Protein AF-A0A0N4Y427-F1 (afdb_monomer)

pLDDT: mean 71.23, std 17.85, range [26.0, 91.69]

Sequence (239 aa):
MPEFGSGRIRPAPVEPLLENKSEQLDSLSVDAEIPKVTIPDFTLDITAGPGTGKVSVRELNITKFNSPKFEFSLGDDGLSWSSMRGAVWESGWVQVLAVDIRVNVSARLLGRYDRPQIEIGRCTADVLYFDFEIGGGVIPWLVNLFRDDISKVIKQAIHNQACDTARSILLVQFNDFLMTLPLHVPIGNNFYVDYAVDRNITYTRQFVEAELLADVVYGTDSCHLQHVEPWDGQFFLSE

Foldseek 3Di:
DDDDDPDDDDDDPDDVVVVVVVQVVVQVVCQVVVQVDFQDKDKDWDDDDPDIDIDIDDDWGFPDWDFFRKDWWFDQAAIKIKTWQIWTWTDDQKTKTFTTWMKIWGWHWFFDPLWTAIDTDDIFIATPDIDMDGDDPPDVVVCVRCVVVVVVVVRVSVGVSVVVVVCCCRHPVVRVVRVPDDQWADPDPQKTKRKGWDGDWGTDRRDIDTDMDIDIDGHPDDDPPDDPDPDPPDDDDDD

Organism: Nippostrongylus brasiliensis (NCBI:txid27835)

InterPro domains:
  IPR017942 Lipid-binding serum glycoprotein, N-terminal [PF01273] (29-170)
  IPR017942 Lipid-binding serum glycoprotein, N-terminal [SM00328] (8-221)
  IPR017943 Bactericidal permeability-increasing protein, alpha/beta domain superfamily [SSF55394] (30-197)
  IPR032942 BPI/LBP/Plunc family [PTHR10504] (31-214)

Secondary structure (DSSP, 8-state):
-PPPP----PPPP--HHHHHHHHHHHHHHHHHHGGGPPPPPEEEEEEETTEEEEEEE----EEEEEPPEEEEEEETTEEEEEEESEEEEE-SSEEEEEEEEEEEEEEEEEEETTEEEEEEEEEEEEEEEEEEEE-SS--HHHHHHTHHHHHHHHHHHHHHHHHHHHHHIIIIIHHHHHHHS-SEEEEETTEEEEEEEEEEEEE-SS-EEEEEEEEEEETT-------------------

Nearest PDB structures (foldseek):
  4m4d-assembly1_A  TM=7.365E-01  e=4.622E-11  Mus musculus
  4m4d-assembly2_B  TM=8.064E-01  e=3.399E-10  Mus musculus
  1bp1-assembly1_A  TM=7.379E-01  e=1.810E-10  Homo sapiens
  1ewf-assembly1_A  TM=7.238E-01  e=1.908E-10  Homo sapiens
  4f2a-assembly1_A  TM=7.679E-01  e=1.437E-06  Homo sapiens

Radius of gyration: 26.21 Å; Cα contacts (8 Å, |Δi|>4): 381; chains: 1; bounding box: 79×51×76 Å

Mean predicted aligned error: 14.47 Å

Structure (mmCIF, N/CA/C/O backbone):
data_AF-A0A0N4Y427-F1
#
_entry.id   AF-A0A0N4Y427-F1
#
loop_
_atom_site.group_PDB
_atom_site.id
_atom_site.type_symbol
_atom_site.label_atom_id
_atom_site.label_alt_id
_atom_site.label_comp_id
_atom_site.label_asym_id
_atom_site.label_entity_id
_atom_site.label_seq_id
_atom_site.pdbx_PDB_ins_code
_atom_site.Cartn_x
_atom_site.Cartn_y
_atom_site.Cartn_z
_atom_site.occupancy
_atom_site.B_iso_or_equiv
_atom_site.auth_seq_id
_atom_site.auth_comp_id
_atom_site.auth_asym_id
_atom_site.auth_atom_id
_atom_site.pdbx_PDB_model_num
ATOM 1 N N . MET A 1 1 ? -34.945 -7.146 39.755 1.00 26.00 1 MET A N 1
ATOM 2 C CA . MET A 1 1 ? -34.350 -7.392 38.428 1.00 26.00 1 MET A CA 1
ATOM 3 C C . MET A 1 1 ? -34.279 -6.047 37.731 1.00 26.00 1 MET A C 1
ATOM 5 O O . MET A 1 1 ? -35.348 -5.494 37.510 1.00 26.00 1 MET A O 1
ATOM 9 N N . PRO A 1 2 ? -33.101 -5.443 37.511 1.00 29.16 2 PRO A N 1
ATOM 10 C CA . PRO A 1 2 ? -33.018 -4.247 36.690 1.00 29.16 2 PRO A CA 1
ATOM 11 C C . PRO A 1 2 ? -32.835 -4.646 35.219 1.00 29.16 2 PRO A C 1
ATOM 13 O O . PRO A 1 2 ? -32.062 -5.550 34.907 1.00 29.16 2 PRO A O 1
ATOM 16 N N . GLU A 1 3 ? -33.592 -3.996 34.340 1.00 29.11 3 GLU A N 1
ATOM 17 C CA . GLU A 1 3 ? -33.457 -4.091 32.887 1.00 29.11 3 GLU A CA 1
ATOM 18 C C . GLU A 1 3 ? -32.149 -3.418 32.444 1.00 29.11 3 GLU A C 1
ATOM 20 O O . GLU A 1 3 ? -31.886 -2.267 32.798 1.00 29.11 3 GLU A O 1
ATOM 25 N N . PHE A 1 4 ? -31.326 -4.134 31.676 1.00 35.91 4 PHE A N 1
ATOM 26 C CA . PHE A 1 4 ? -30.119 -3.595 31.054 1.00 35.91 4 PHE A CA 1
ATOM 27 C C . PHE A 1 4 ? -30.485 -2.943 29.717 1.00 35.91 4 PHE A C 1
ATOM 29 O O . PHE A 1 4 ? -31.024 -3.586 28.818 1.00 35.91 4 PHE A O 1
ATOM 36 N N . GLY A 1 5 ? -30.232 -1.638 29.607 1.00 30.89 5 GLY A N 1
ATOM 37 C CA . GLY A 1 5 ? -30.514 -0.853 28.411 1.00 30.89 5 GLY A CA 1
ATOM 38 C C . GLY A 1 5 ? -29.425 -1.008 27.352 1.00 30.89 5 GLY A C 1
ATOM 39 O O . GLY A 1 5 ? -28.275 -0.648 27.587 1.00 30.89 5 GLY A O 1
ATOM 40 N N . SER A 1 6 ? -29.812 -1.472 26.163 1.00 34.72 6 SER A N 1
ATOM 41 C CA . SER A 1 6 ? -29.019 -1.392 24.930 1.00 34.72 6 SER A CA 1
ATOM 42 C C . SER A 1 6 ? -28.776 0.079 24.561 1.00 34.72 6 SER A C 1
ATOM 44 O O . SER A 1 6 ? -29.637 0.744 23.979 1.00 34.72 6 SER A O 1
ATOM 46 N N . GLY A 1 7 ? -27.614 0.616 24.929 1.00 34.09 7 GLY A N 1
ATOM 47 C CA . GLY A 1 7 ? -27.220 1.991 24.632 1.00 34.09 7 GLY A CA 1
ATOM 48 C C . GLY A 1 7 ? -26.632 2.126 23.229 1.00 34.09 7 GLY A C 1
ATOM 49 O O . GLY A 1 7 ? -25.481 1.777 23.003 1.00 34.09 7 GLY A O 1
ATOM 50 N N . ARG A 1 8 ? -27.395 2.692 22.287 1.00 32.81 8 ARG A N 1
ATOM 51 C CA . ARG A 1 8 ? -26.894 3.066 20.955 1.00 32.81 8 ARG A CA 1
ATOM 52 C C . ARG A 1 8 ? -26.034 4.331 21.076 1.00 32.81 8 ARG A C 1
ATOM 54 O O . ARG A 1 8 ? -26.575 5.430 21.230 1.00 32.81 8 ARG A O 1
ATOM 61 N N . ILE A 1 9 ? -24.710 4.194 21.029 1.00 37.19 9 ILE A N 1
ATOM 62 C CA . ILE A 1 9 ? -23.798 5.344 20.973 1.00 37.19 9 ILE A CA 1
ATOM 63 C C . ILE A 1 9 ? -23.911 5.946 19.570 1.00 37.19 9 ILE A C 1
ATOM 65 O O . ILE A 1 9 ? -23.516 5.329 18.588 1.00 37.19 9 ILE A O 1
ATOM 69 N N . ARG A 1 10 ? -24.495 7.145 19.451 1.00 29.91 10 ARG A N 1
ATOM 70 C CA . ARG A 1 10 ? -24.518 7.859 18.166 1.00 29.91 10 ARG A CA 1
ATOM 71 C C . ARG A 1 10 ? -23.122 8.413 17.875 1.00 29.91 10 ARG A C 1
ATOM 73 O O . ARG A 1 10 ? -22.556 9.042 18.773 1.00 29.91 10 ARG A O 1
ATOM 80 N N . PRO A 1 11 ? -22.591 8.261 16.651 1.00 39.34 11 PRO A N 1
ATOM 81 C CA . PRO A 1 11 ? -21.338 8.900 16.289 1.00 39.34 11 PRO A CA 1
ATOM 82 C C . PRO A 1 11 ? -21.497 10.423 16.356 1.00 39.34 11 PRO A C 1
ATOM 84 O O . PRO A 1 11 ? -22.487 10.990 15.881 1.00 39.34 11 PRO A O 1
ATOM 87 N N . ALA A 1 12 ? -20.524 11.083 16.982 1.00 32.03 12 ALA A N 1
ATOM 88 C CA . ALA A 1 12 ? -20.396 12.529 16.912 1.00 32.03 12 ALA A CA 1
ATOM 89 C C . ALA A 1 12 ? -20.046 12.939 15.466 1.00 32.03 12 ALA A C 1
ATOM 91 O O . ALA A 1 12 ? -19.326 12.198 14.791 1.00 32.03 12 ALA A O 1
ATOM 92 N N . PRO A 1 13 ? -20.525 14.096 14.973 1.00 32.12 13 PRO A N 1
ATOM 93 C CA . PRO A 1 13 ? -20.122 14.607 13.669 1.00 32.12 13 PRO A CA 1
ATOM 94 C C . PRO A 1 13 ? -18.602 14.790 13.636 1.00 32.12 13 PRO A C 1
ATOM 96 O O . PRO A 1 13 ? -18.043 15.432 14.526 1.00 32.12 13 PRO A O 1
ATOM 99 N N . VAL A 1 14 ? -17.939 14.235 12.620 1.00 41.50 14 VAL A N 1
ATOM 100 C CA . VAL A 1 14 ? -16.512 14.482 12.389 1.00 41.50 14 VAL A CA 1
ATOM 101 C C . VAL A 1 14 ? -16.361 15.955 12.014 1.00 41.50 14 VAL A C 1
ATOM 103 O O . VAL A 1 14 ? -16.884 16.416 11.002 1.00 41.50 14 VAL A O 1
ATOM 106 N N . GLU A 1 15 ? -15.722 16.722 12.890 1.00 31.38 15 GLU A N 1
ATOM 107 C CA . GLU A 1 15 ? -15.519 18.157 12.718 1.00 31.38 15 GLU A CA 1
ATOM 108 C C . GLU A 1 15 ? -14.441 18.402 11.634 1.00 31.38 15 GLU A C 1
ATOM 110 O O . GLU A 1 15 ? -13.378 17.773 11.687 1.00 31.38 15 GLU A O 1
ATOM 115 N N . PRO A 1 16 ? -14.645 19.325 10.671 1.00 35.91 16 PRO A N 1
ATOM 116 C CA . PRO A 1 16 ? -13.787 19.500 9.480 1.00 35.91 16 PRO A CA 1
ATOM 117 C C . PRO A 1 16 ? -12.329 19.923 9.766 1.00 35.91 16 PRO A C 1
ATOM 119 O O . PRO A 1 16 ? -11.506 20.038 8.860 1.00 35.91 16 PRO A O 1
ATOM 122 N N . LEU A 1 17 ? -11.978 20.161 11.031 1.00 28.09 17 LEU A N 1
ATOM 123 C CA . LEU A 1 17 ? -10.623 20.482 11.484 1.00 28.09 17 LEU A CA 1
ATOM 124 C C . LEU A 1 17 ? -9.724 19.244 11.656 1.00 28.09 17 LEU A C 1
ATOM 126 O O . LEU A 1 17 ? -8.500 19.380 11.627 1.00 28.09 17 LEU A O 1
ATOM 130 N N . LEU A 1 18 ? -10.308 18.053 11.838 1.00 33.16 18 LEU A N 1
ATOM 131 C CA . LEU A 1 18 ? -9.564 16.793 11.959 1.00 33.16 18 LEU A CA 1
ATOM 132 C C . LEU A 1 18 ? -9.131 16.246 10.594 1.00 33.16 18 LEU A C 1
ATOM 134 O O . LEU A 1 18 ? -8.002 15.784 10.467 1.00 33.16 18 LEU A O 1
ATOM 138 N N . GLU A 1 19 ? -9.974 16.402 9.573 1.00 40.00 19 GLU A N 1
ATOM 139 C CA . GLU A 1 19 ? -9.734 15.945 8.195 1.00 40.00 19 GLU A CA 1
ATOM 140 C C . GLU A 1 19 ? -8.491 16.619 7.575 1.00 40.00 19 GLU A C 1
ATOM 142 O O . GLU A 1 19 ? -7.629 15.971 6.988 1.00 40.00 19 GLU A O 1
ATOM 147 N N . ASN A 1 20 ? -8.309 17.917 7.843 1.00 35.91 20 ASN A N 1
ATOM 148 C CA . ASN A 1 20 ? -7.152 18.696 7.383 1.00 35.91 20 ASN A CA 1
ATOM 149 C C . ASN A 1 20 ? -5.840 18.351 8.124 1.00 35.91 20 ASN A C 1
ATOM 151 O O . ASN A 1 20 ? -4.744 18.620 7.631 1.00 35.91 20 ASN A O 1
ATOM 155 N N . LYS A 1 21 ? -5.935 17.793 9.340 1.00 32.06 21 LYS A N 1
ATOM 156 C CA . LYS A 1 21 ? -4.772 17.353 10.128 1.00 32.06 21 LYS A CA 1
ATOM 157 C C . LYS A 1 21 ? -4.370 15.915 9.811 1.00 32.06 21 LYS A C 1
ATOM 159 O O . LYS A 1 21 ? -3.175 15.636 9.839 1.00 32.06 21 LYS A O 1
ATOM 164 N N . SER A 1 22 ? -5.323 15.032 9.505 1.00 43.69 22 SER A N 1
ATOM 165 C CA . SER A 1 22 ? -5.028 13.666 9.056 1.00 43.69 22 SER A CA 1
ATOM 166 C C . SER A 1 22 ? -4.353 13.668 7.687 1.00 43.69 22 SER A C 1
ATOM 168 O O . SER A 1 22 ? -3.305 13.050 7.552 1.00 43.69 22 SER A O 1
ATOM 170 N N . GLU A 1 23 ? -4.840 14.470 6.728 1.00 45.41 23 GLU A N 1
ATOM 171 C CA . GLU A 1 23 ? -4.193 14.601 5.410 1.00 45.41 23 GLU A CA 1
ATOM 172 C C . GLU A 1 23 ? -2.735 15.092 5.512 1.00 45.41 23 GLU A C 1
ATOM 174 O O . GLU A 1 23 ? -1.869 14.627 4.771 1.00 45.41 23 GLU A O 1
ATOM 179 N N . GLN A 1 24 ? -2.436 15.997 6.455 1.00 38.75 24 GLN A N 1
ATOM 180 C CA . GLN A 1 24 ? -1.061 16.449 6.708 1.00 38.75 24 GLN A CA 1
ATOM 181 C C . GLN A 1 24 ? -0.198 15.382 7.391 1.00 38.75 24 GLN A C 1
ATOM 183 O O . GLN A 1 24 ? 0.981 15.265 7.063 1.00 38.75 24 GLN A O 1
ATOM 188 N N . LEU A 1 25 ? -0.744 14.609 8.335 1.00 45.53 25 LEU A N 1
ATOM 189 C CA . LEU A 1 25 ? 0.006 13.531 8.989 1.00 45.53 25 LEU A CA 1
ATOM 190 C C . LEU A 1 25 ? 0.348 12.398 8.010 1.00 45.53 25 LEU A C 1
ATOM 192 O O . LEU A 1 25 ? 1.458 11.863 8.061 1.00 45.53 25 LEU A O 1
ATOM 196 N N . ASP A 1 26 ? -0.574 12.076 7.102 1.00 53.22 26 ASP A N 1
ATOM 197 C CA . ASP A 1 26 ? -0.421 10.987 6.138 1.00 53.22 26 ASP A CA 1
ATOM 198 C C . ASP A 1 26 ? 0.673 11.288 5.103 1.00 53.22 26 ASP A C 1
ATOM 200 O O . ASP A 1 26 ? 1.515 10.428 4.829 1.00 53.22 26 ASP A O 1
ATOM 204 N N . SER A 1 27 ? 0.753 12.524 4.589 1.00 51.12 27 SER A N 1
ATOM 205 C CA . SER A 1 27 ? 1.838 12.906 3.670 1.00 51.12 27 SER A CA 1
ATOM 206 C C . SER A 1 27 ? 3.208 12.890 4.363 1.00 51.12 27 SER A C 1
ATOM 208 O O . SER A 1 27 ? 4.192 12.416 3.797 1.00 51.12 27 SER A O 1
ATOM 210 N N . LEU A 1 28 ? 3.268 13.349 5.620 1.00 46.41 28 LEU A N 1
ATOM 211 C CA . LEU A 1 28 ? 4.498 13.420 6.420 1.00 46.41 28 LEU A CA 1
ATOM 212 C C . LEU A 1 28 ? 5.103 12.038 6.731 1.00 46.41 28 LEU A C 1
ATOM 214 O O . LEU A 1 28 ? 6.328 11.912 6.767 1.00 46.41 28 LEU A O 1
ATOM 218 N N . SER A 1 29 ? 4.283 10.999 6.930 1.00 56.94 29 SER A N 1
ATOM 219 C CA . SER A 1 29 ? 4.783 9.637 7.176 1.00 56.94 29 SER A CA 1
ATOM 220 C C . SER A 1 29 ? 5.281 8.959 5.898 1.00 56.94 29 SER A C 1
ATOM 222 O O . SER A 1 29 ? 6.279 8.240 5.929 1.00 56.94 29 SER A O 1
ATOM 224 N N . VAL A 1 30 ? 4.613 9.188 4.766 1.00 60.91 30 VAL A N 1
ATOM 225 C CA . VAL A 1 30 ? 4.977 8.564 3.485 1.00 60.91 30 VAL A CA 1
ATOM 226 C C . VAL A 1 30 ? 6.269 9.168 2.930 1.00 60.91 30 VAL A C 1
ATOM 228 O O . VAL A 1 30 ? 7.138 8.432 2.462 1.00 60.91 30 VAL A O 1
ATOM 231 N N . ASP A 1 31 ? 6.449 10.483 3.063 1.00 61.16 31 ASP A N 1
ATOM 232 C CA . ASP A 1 31 ? 7.654 11.186 2.606 1.00 61.16 31 ASP A CA 1
ATOM 233 C C . ASP A 1 31 ? 8.921 10.766 3.360 1.00 61.16 31 ASP A C 1
ATOM 235 O O . ASP A 1 31 ? 10.021 10.820 2.808 1.00 61.16 31 ASP A O 1
ATOM 239 N N . ALA A 1 32 ? 8.774 10.322 4.611 1.00 60.69 32 ALA A N 1
ATOM 240 C CA . ALA A 1 32 ? 9.878 9.837 5.430 1.00 60.69 32 ALA A CA 1
ATOM 241 C C . ALA A 1 32 ? 10.209 8.353 5.188 1.00 60.69 32 ALA A C 1
ATOM 243 O O . ALA A 1 32 ? 11.364 7.960 5.364 1.00 60.69 32 ALA A O 1
ATOM 244 N N . GLU A 1 33 ? 9.228 7.528 4.810 1.00 63.47 33 GLU A N 1
ATOM 245 C CA . GLU A 1 33 ? 9.400 6.076 4.664 1.00 63.47 33 GLU A CA 1
ATOM 246 C C . GLU A 1 33 ? 9.734 5.638 3.233 1.00 63.47 33 GLU A C 1
ATOM 248 O O . GLU A 1 33 ? 10.587 4.771 3.051 1.00 63.47 33 GLU A O 1
ATOM 253 N N . ILE A 1 34 ? 9.150 6.260 2.202 1.00 66.44 34 ILE A N 1
ATOM 254 C CA . ILE A 1 34 ? 9.383 5.856 0.803 1.00 66.44 34 ILE A CA 1
ATOM 255 C C . ILE A 1 34 ? 10.865 5.950 0.392 1.00 66.44 34 ILE A C 1
ATOM 257 O O . ILE A 1 34 ? 11.353 5.001 -0.222 1.00 66.44 34 ILE A O 1
ATOM 261 N N . PRO A 1 35 ? 11.635 7.000 0.749 1.00 63.97 35 PRO A N 1
ATOM 262 C CA . PRO A 1 35 ? 13.057 7.064 0.399 1.00 63.97 35 PRO A CA 1
ATOM 263 C C . PRO A 1 35 ? 13.919 5.977 1.061 1.00 63.97 35 PRO A C 1
ATOM 265 O O . PRO A 1 35 ? 15.048 5.757 0.635 1.00 63.97 35 PRO A O 1
ATOM 268 N N . LYS A 1 36 ? 13.417 5.306 2.109 1.00 66.69 36 LYS A N 1
ATOM 269 C CA . LYS A 1 36 ? 14.115 4.202 2.787 1.00 66.69 36 LYS A CA 1
ATOM 270 C C . LYS A 1 36 ? 13.849 2.846 2.129 1.00 66.69 36 LYS A C 1
ATOM 272 O O . LYS A 1 36 ? 14.512 1.870 2.479 1.00 66.69 36 LYS A O 1
ATOM 277 N N . VAL A 1 37 ? 12.881 2.761 1.212 1.00 63.56 37 VAL A N 1
ATOM 278 C CA . VAL A 1 37 ? 12.549 1.521 0.507 1.00 63.56 37 VAL A CA 1
ATOM 279 C C . VAL A 1 37 ? 13.668 1.190 -0.473 1.00 63.56 37 VAL A C 1
ATOM 281 O O . VAL A 1 37 ? 13.948 1.944 -1.403 1.00 63.56 37 VAL A O 1
ATOM 284 N N . THR A 1 38 ? 14.291 0.030 -0.286 1.00 58.12 38 THR A N 1
ATOM 285 C CA . THR A 1 38 ? 15.250 -0.517 -1.242 1.00 58.12 38 THR A CA 1
ATOM 286 C C . THR A 1 38 ? 14.499 -1.144 -2.409 1.00 58.12 38 THR A C 1
ATOM 288 O O . THR A 1 38 ? 13.728 -2.091 -2.241 1.00 58.12 38 THR A O 1
ATOM 291 N N . ILE A 1 39 ? 14.713 -0.612 -3.612 1.00 64.50 39 ILE A N 1
ATOM 292 C CA . ILE A 1 39 ? 14.168 -1.213 -4.829 1.00 64.50 39 ILE A CA 1
ATOM 293 C C . ILE A 1 39 ? 14.995 -2.475 -5.127 1.00 64.50 39 ILE A C 1
ATOM 295 O O . ILE A 1 39 ? 16.224 -2.388 -5.177 1.00 64.50 39 ILE A O 1
ATOM 299 N N . PRO A 1 40 ? 14.365 -3.652 -5.295 1.00 58.91 40 PRO A N 1
ATOM 300 C CA . PRO A 1 40 ? 15.099 -4.889 -5.517 1.00 58.91 40 PRO A CA 1
ATOM 301 C C . PRO A 1 40 ? 15.805 -4.892 -6.876 1.00 58.91 40 PRO A C 1
ATOM 303 O O . PRO A 1 40 ? 15.257 -4.425 -7.876 1.00 58.91 40 PRO A O 1
ATOM 306 N N . ASP A 1 41 ? 16.995 -5.493 -6.918 1.00 66.44 41 ASP A N 1
ATOM 307 C CA . ASP A 1 41 ? 17.708 -5.779 -8.161 1.00 66.44 41 ASP A CA 1
ATOM 308 C C . ASP A 1 41 ? 16.847 -6.665 -9.070 1.00 66.44 41 ASP A C 1
ATOM 310 O O . ASP A 1 41 ? 16.305 -7.689 -8.642 1.00 66.44 41 ASP A O 1
ATOM 314 N N . PHE A 1 42 ? 16.772 -6.327 -10.354 1.00 65.75 42 PHE A N 1
ATOM 315 C CA . PHE A 1 42 ? 16.046 -7.129 -11.333 1.00 65.75 42 PHE A CA 1
ATOM 316 C C . PHE A 1 42 ? 16.901 -7.405 -12.564 1.00 65.75 42 PHE A C 1
ATOM 318 O O . PHE A 1 42 ? 17.734 -6.602 -12.980 1.00 65.75 42 PHE A O 1
ATOM 325 N N . THR A 1 43 ? 16.715 -8.588 -13.146 1.00 65.56 43 THR A N 1
ATOM 326 C CA . THR A 1 43 ? 17.385 -9.001 -14.382 1.00 65.56 43 THR A CA 1
ATOM 327 C C . THR A 1 43 ? 16.334 -9.397 -15.403 1.00 65.56 43 THR A C 1
ATOM 329 O O . THR A 1 43 ? 15.516 -10.272 -15.133 1.00 65.56 43 THR A O 1
ATOM 332 N N . LEU A 1 44 ? 16.363 -8.758 -16.569 1.00 65.44 44 LEU A N 1
ATOM 333 C CA . LEU A 1 44 ? 15.572 -9.135 -17.729 1.00 65.44 44 LEU A CA 1
ATOM 334 C C . LEU A 1 44 ? 16.421 -9.925 -18.711 1.00 65.44 44 LEU A C 1
ATOM 336 O O . LEU A 1 44 ? 17.526 -9.512 -19.063 1.00 65.44 44 LEU A O 1
ATOM 340 N N . ASP A 1 45 ? 15.840 -10.991 -19.239 1.00 68.62 45 ASP A N 1
ATOM 341 C CA . ASP A 1 45 ? 16.306 -11.596 -20.476 1.00 68.62 45 ASP A CA 1
ATOM 342 C C . ASP A 1 45 ? 15.705 -10.809 -21.651 1.00 68.62 45 ASP A C 1
ATOM 344 O O . ASP A 1 45 ? 14.494 -10.606 -21.723 1.00 68.62 45 ASP A O 1
ATOM 348 N N . ILE A 1 46 ? 16.556 -10.341 -22.560 1.00 63.12 46 ILE A N 1
ATOM 349 C CA . ILE A 1 46 ? 16.169 -9.560 -23.738 1.00 63.12 46 ILE A CA 1
ATOM 350 C C . ILE A 1 46 ? 16.466 -10.358 -25.008 1.00 63.12 46 ILE A C 1
ATOM 352 O O . ILE A 1 46 ? 17.510 -10.998 -25.123 1.00 63.12 46 ILE A O 1
ATOM 356 N N . THR A 1 47 ? 15.553 -10.333 -25.976 1.00 59.72 47 THR A N 1
ATOM 357 C CA . THR A 1 47 ? 15.734 -11.001 -27.276 1.00 59.72 47 THR A CA 1
ATOM 358 C C . THR A 1 47 ? 15.343 -10.057 -28.403 1.00 59.72 47 THR A C 1
ATOM 360 O O . THR A 1 47 ? 14.175 -9.697 -28.508 1.00 59.72 47 THR A O 1
ATOM 363 N N . ALA A 1 48 ? 16.294 -9.657 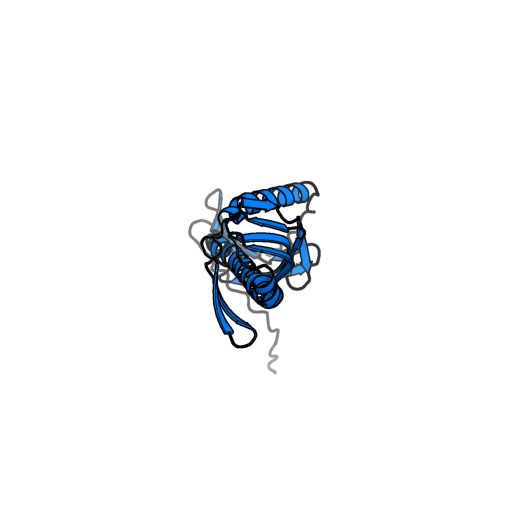-29.250 1.00 60.12 48 ALA A N 1
ATOM 364 C CA . ALA A 1 48 ? 15.990 -8.865 -30.440 1.00 60.12 48 ALA A CA 1
ATOM 365 C C . ALA A 1 48 ? 16.811 -9.284 -31.654 1.00 60.12 48 ALA A C 1
ATOM 367 O O . ALA A 1 48 ? 18.031 -9.462 -31.595 1.00 60.12 48 ALA A O 1
ATOM 368 N N . GLY A 1 49 ? 16.122 -9.391 -32.792 1.00 63.69 49 GLY A N 1
ATOM 369 C CA . GLY A 1 49 ? 16.707 -9.929 -34.015 1.00 63.69 49 GLY A CA 1
ATOM 370 C C . GLY A 1 49 ? 17.299 -11.326 -33.760 1.00 63.69 49 GLY A C 1
ATOM 371 O O . GLY A 1 49 ? 16.656 -12.136 -33.095 1.00 63.69 49 GLY A O 1
ATOM 372 N N . PRO A 1 50 ? 18.512 -11.634 -34.252 1.00 66.12 50 PRO A N 1
ATOM 373 C CA . PRO A 1 50 ? 19.170 -12.917 -33.993 1.00 66.12 50 PRO A CA 1
ATOM 374 C C . PRO A 1 50 ? 19.858 -13.007 -32.614 1.00 66.12 50 PRO A C 1
ATOM 376 O O . PRO A 1 50 ? 20.487 -14.023 -32.327 1.00 66.12 50 PRO A O 1
ATOM 379 N N . GLY A 1 51 ? 19.816 -11.955 -31.786 1.00 58.66 51 GLY A N 1
ATOM 380 C CA . GLY A 1 51 ? 20.576 -11.865 -30.538 1.00 58.66 51 GLY A CA 1
ATOM 381 C C . GLY A 1 51 ? 19.720 -12.010 -29.279 1.00 58.66 51 GLY A C 1
ATOM 382 O O . GLY A 1 51 ? 18.631 -11.446 -29.179 1.00 58.66 51 GLY A O 1
ATOM 383 N N . THR A 1 52 ? 20.260 -12.714 -28.285 1.00 73.88 52 THR A N 1
ATOM 384 C CA . THR A 1 52 ? 19.738 -12.791 -26.912 1.00 73.88 52 THR A CA 1
ATOM 385 C C . THR A 1 52 ? 20.737 -12.160 -25.946 1.00 73.88 52 THR A C 1
ATOM 387 O O . THR A 1 52 ? 21.945 -12.326 -26.119 1.00 73.88 52 THR A O 1
ATOM 390 N N . GLY A 1 53 ? 20.263 -11.491 -24.902 1.00 67.31 53 GLY A N 1
ATOM 391 C CA . GLY A 1 53 ? 21.100 -10.882 -23.872 1.00 67.31 53 GLY A CA 1
ATOM 392 C C . GLY A 1 53 ? 20.403 -10.836 -22.518 1.00 67.31 53 GLY A C 1
ATOM 393 O O . GLY A 1 53 ? 19.246 -11.228 -22.392 1.00 67.31 53 GLY A O 1
ATOM 394 N N . LYS A 1 54 ? 21.115 -10.345 -21.503 1.00 69.81 54 LYS A N 1
ATOM 395 C CA . LYS A 1 54 ? 20.554 -10.073 -20.177 1.00 69.81 54 LYS A CA 1
ATOM 396 C C . LYS A 1 54 ? 20.856 -8.638 -19.779 1.00 69.81 54 LYS A C 1
ATOM 398 O O . LYS A 1 54 ? 21.991 -8.193 -19.930 1.00 69.81 54 LYS A O 1
ATOM 403 N N . VAL A 1 55 ? 19.856 -7.937 -19.262 1.00 65.50 55 VAL A N 1
ATOM 404 C CA . VAL A 1 55 ? 19.996 -6.603 -18.674 1.00 65.50 55 VAL A CA 1
ATOM 405 C C . VAL A 1 55 ? 19.706 -6.730 -17.192 1.00 65.50 55 VAL A C 1
ATOM 407 O O . VAL A 1 55 ? 18.618 -7.149 -16.816 1.00 65.50 55 VAL A O 1
ATOM 410 N N . SER A 1 56 ? 20.673 -6.371 -16.355 1.00 62.88 56 SER A N 1
ATOM 411 C CA . SER A 1 56 ? 20.488 -6.316 -14.907 1.00 62.88 56 SER A CA 1
ATOM 412 C C . SER A 1 56 ? 20.511 -4.866 -14.459 1.00 62.88 56 SER A C 1
ATOM 414 O O . SER A 1 56 ? 21.426 -4.126 -14.815 1.00 62.88 56 SER A O 1
ATOM 416 N N . VAL A 1 57 ? 19.524 -4.487 -13.659 1.00 66.00 57 VAL A N 1
ATOM 417 C CA . VAL A 1 57 ? 19.461 -3.201 -12.974 1.00 66.00 57 VAL A CA 1
ATOM 418 C C . VAL A 1 57 ? 19.668 -3.480 -11.494 1.00 66.00 57 VAL A C 1
ATOM 420 O O . VAL A 1 57 ? 19.008 -4.358 -10.934 1.00 66.00 57 VAL A O 1
ATOM 423 N N . ARG A 1 58 ? 20.648 -2.800 -10.900 1.00 70.31 58 ARG A N 1
ATOM 424 C CA . ARG A 1 58 ? 21.081 -3.030 -9.523 1.00 70.31 58 ARG A CA 1
ATOM 425 C C . ARG A 1 58 ? 21.271 -1.720 -8.789 1.00 70.31 58 ARG A C 1
ATOM 427 O O . ARG A 1 58 ? 21.591 -0.721 -9.430 1.00 70.31 58 ARG A O 1
ATOM 434 N N . GLU A 1 59 ? 21.133 -1.780 -7.469 1.00 65.75 59 GLU A N 1
ATOM 435 C CA . GLU A 1 59 ? 21.463 -0.674 -6.557 1.00 65.75 59 GLU A CA 1
ATOM 436 C C . GLU A 1 59 ? 20.700 0.620 -6.882 1.00 65.75 59 GLU A C 1
ATOM 438 O O . GLU A 1 59 ? 21.254 1.720 -6.822 1.00 65.75 59 GLU A O 1
ATOM 443 N N . LEU A 1 60 ? 19.419 0.481 -7.235 1.00 65.38 60 LEU A N 1
ATOM 444 C CA . LEU A 1 60 ? 18.574 1.634 -7.507 1.00 65.38 60 LEU A CA 1
ATOM 445 C C . LEU A 1 60 ? 18.357 2.455 -6.230 1.00 65.38 60 LEU A C 1
ATOM 447 O O . LEU A 1 60 ? 17.985 1.916 -5.183 1.00 65.38 60 LEU A O 1
ATOM 451 N N . ASN A 1 61 ? 18.588 3.761 -6.322 1.00 67.50 61 ASN A N 1
ATOM 452 C CA . ASN A 1 61 ? 18.479 4.703 -5.221 1.00 67.50 61 ASN A CA 1
ATOM 453 C C . ASN A 1 61 ? 17.562 5.875 -5.585 1.00 67.50 61 ASN A C 1
ATOM 455 O O . ASN A 1 61 ? 17.860 6.681 -6.468 1.00 67.50 61 ASN A O 1
ATOM 459 N N . ILE A 1 62 ? 16.461 6.013 -4.848 1.00 68.69 62 ILE A N 1
ATOM 460 C CA . ILE A 1 62 ? 15.485 7.085 -5.047 1.00 68.69 62 ILE A CA 1
ATOM 461 C C . ILE A 1 62 ? 16.124 8.420 -4.649 1.00 68.69 62 ILE A C 1
ATOM 463 O O . ILE A 1 62 ? 16.319 8.705 -3.469 1.00 68.69 62 ILE A O 1
ATOM 467 N N . THR A 1 63 ? 16.429 9.274 -5.628 1.00 73.12 63 THR A N 1
ATOM 468 C CA . THR A 1 63 ? 17.082 10.566 -5.355 1.00 73.12 63 THR A CA 1
ATOM 469 C C . THR A 1 63 ? 16.091 11.686 -5.100 1.00 73.12 63 THR A C 1
ATOM 471 O O . THR A 1 63 ? 16.397 12.633 -4.373 1.00 73.12 63 THR A O 1
ATOM 474 N N . LYS A 1 64 ? 14.885 11.589 -5.664 1.00 77.12 64 LYS A N 1
ATOM 475 C CA . LYS A 1 64 ? 13.800 12.523 -5.379 1.00 77.12 64 LYS A CA 1
ATOM 476 C C . LYS A 1 64 ? 12.456 11.811 -5.421 1.00 77.12 64 LYS A C 1
ATOM 478 O O . LYS A 1 64 ? 12.111 11.158 -6.401 1.00 77.12 64 LYS A O 1
ATOM 483 N N . PHE A 1 65 ? 11.680 12.006 -4.365 1.00 77.69 65 PHE A N 1
ATOM 484 C CA . PHE A 1 65 ? 10.311 11.531 -4.250 1.00 77.69 65 PHE A CA 1
ATOM 485 C C . PHE A 1 65 ? 9.373 12.728 -4.107 1.00 77.69 65 PHE A C 1
ATOM 487 O O . PHE A 1 65 ? 9.681 13.684 -3.396 1.00 77.69 65 PHE A O 1
ATOM 494 N N . ASN A 1 66 ? 8.254 12.693 -4.821 1.00 80.12 66 ASN A N 1
ATOM 495 C CA . ASN A 1 66 ? 7.153 13.622 -4.640 1.00 80.12 66 ASN A CA 1
ATOM 496 C C . ASN A 1 66 ? 5.951 12.846 -4.111 1.00 80.12 66 ASN A C 1
ATOM 498 O O . ASN A 1 66 ? 5.462 11.945 -4.806 1.00 80.12 66 ASN A O 1
ATOM 502 N N . SER A 1 67 ? 5.496 13.217 -2.912 1.00 75.50 67 SER A N 1
ATOM 503 C CA . SER A 1 67 ? 4.349 12.591 -2.265 1.00 75.50 67 SER A CA 1
ATOM 504 C C . SER A 1 67 ? 3.134 12.617 -3.181 1.00 75.50 67 SER A C 1
ATOM 506 O O . SER A 1 67 ? 2.810 13.671 -3.746 1.00 75.50 67 SER A O 1
ATOM 508 N N . PRO A 1 68 ? 2.431 11.491 -3.347 1.00 80.19 68 PRO A N 1
ATOM 509 C CA . PRO A 1 68 ? 1.146 11.522 -4.004 1.00 80.19 68 PRO A CA 1
ATOM 510 C C . PRO A 1 68 ? 0.119 12.232 -3.116 1.00 80.19 68 PRO A C 1
ATOM 512 O O . PRO A 1 68 ? 0.202 12.240 -1.890 1.00 80.19 68 PRO A O 1
ATOM 515 N N . LYS A 1 69 ? -0.913 12.781 -3.750 1.00 81.94 69 LYS A N 1
ATOM 516 C CA . LYS A 1 69 ? -2.135 13.160 -3.049 1.00 81.94 69 LYS A CA 1
ATOM 517 C C . LYS A 1 69 ? -2.912 11.886 -2.729 1.00 81.94 69 LYS A C 1
ATOM 519 O O . LYS A 1 69 ? -3.197 11.120 -3.650 1.00 81.94 69 LYS A O 1
ATOM 524 N N . PHE A 1 70 ? -3.261 11.689 -1.464 1.00 81.31 70 PHE A N 1
ATOM 525 C CA . PHE A 1 70 ? -4.126 10.599 -1.025 1.00 81.31 70 PHE A CA 1
ATOM 526 C C . PHE A 1 70 ? -5.582 11.058 -0.986 1.00 81.31 70 PHE A C 1
ATOM 528 O O . PHE A 1 70 ? -5.878 12.180 -0.590 1.00 81.31 70 PHE A O 1
ATOM 535 N N . GLU A 1 71 ? -6.484 10.188 -1.417 1.00 84.88 71 GLU A N 1
ATOM 536 C CA . GLU A 1 71 ? -7.925 10.372 -1.312 1.00 84.88 71 GLU A CA 1
ATOM 537 C C . GLU A 1 71 ? -8.517 9.105 -0.706 1.00 84.88 71 GLU A C 1
ATOM 539 O O . GLU A 1 71 ? -8.308 8.007 -1.227 1.00 84.88 71 GLU A O 1
ATOM 544 N N . PHE A 1 72 ? -9.244 9.265 0.394 1.00 84.94 72 PHE A N 1
ATOM 545 C CA . PHE A 1 72 ? -9.887 8.180 1.123 1.00 84.94 72 PHE A CA 1
ATOM 546 C C . PHE A 1 72 ? -11.387 8.208 0.853 1.00 84.94 72 PHE A C 1
ATOM 548 O O . PHE A 1 72 ? -12.003 9.271 0.789 1.00 84.94 72 PHE A O 1
ATOM 555 N N . SER A 1 73 ? -11.993 7.038 0.697 1.00 86.88 73 SER A N 1
ATOM 556 C CA . SER A 1 73 ? -13.434 6.918 0.528 1.00 86.88 73 SER A CA 1
ATOM 557 C C . SER A 1 73 ? -13.974 5.675 1.218 1.00 86.88 73 SER A C 1
ATOM 559 O O . SER A 1 73 ? -13.342 4.616 1.229 1.00 86.88 73 SER A O 1
ATOM 561 N N . LEU A 1 74 ? -15.161 5.820 1.797 1.00 86.50 74 LEU A N 1
ATOM 562 C CA . LEU A 1 74 ? -15.916 4.726 2.388 1.00 86.50 74 LEU A CA 1
ATOM 563 C C . LEU A 1 74 ? -16.986 4.267 1.398 1.00 86.50 74 LEU A C 1
ATOM 565 O O . LEU A 1 74 ? -17.725 5.078 0.832 1.00 86.50 74 LEU A O 1
ATOM 569 N N . GLY A 1 75 ? -17.058 2.960 1.189 1.00 84.88 75 GLY A N 1
ATOM 570 C CA . GLY A 1 75 ? -18.104 2.301 0.421 1.00 84.88 75 GLY A CA 1
ATOM 571 C C . GLY A 1 75 ? -18.785 1.229 1.256 1.00 84.88 75 GLY A C 1
ATOM 572 O O . GLY A 1 75 ? -18.342 0.918 2.356 1.00 84.88 75 GLY A O 1
ATOM 573 N N . ASP A 1 76 ? -19.838 0.631 0.708 1.00 81.31 76 ASP A N 1
ATOM 574 C CA . ASP A 1 76 ? -20.635 -0.384 1.410 1.00 81.31 76 ASP A CA 1
ATOM 575 C C . ASP A 1 76 ? -19.820 -1.661 1.734 1.00 81.31 76 ASP A C 1
ATOM 577 O O . ASP A 1 76 ? -20.183 -2.424 2.624 1.00 81.31 76 ASP A O 1
ATOM 581 N N . ASP A 1 77 ? -18.680 -1.855 1.058 1.00 80.25 77 ASP A N 1
ATOM 582 C CA . ASP A 1 77 ? -17.787 -3.010 1.212 1.00 80.25 77 ASP A CA 1
ATOM 583 C C . ASP A 1 77 ? -16.512 -2.723 2.034 1.00 80.25 77 ASP A C 1
ATOM 585 O O . ASP A 1 77 ? -15.699 -3.632 2.237 1.00 80.25 77 ASP A O 1
ATOM 589 N N . GLY A 1 78 ? -16.284 -1.478 2.475 1.00 85.44 78 GLY A N 1
ATOM 590 C CA . GLY A 1 78 ? -15.083 -1.134 3.237 1.00 85.44 78 GLY A CA 1
ATOM 591 C C . GLY A 1 78 ? -14.514 0.268 3.012 1.00 85.44 78 GLY A C 1
ATOM 592 O O . GLY A 1 78 ? -15.141 1.162 2.442 1.00 85.44 78 GLY A O 1
ATOM 593 N N . LEU A 1 79 ? -13.271 0.435 3.459 1.00 87.56 79 LEU A N 1
ATOM 594 C CA . LEU A 1 79 ? -12.431 1.597 3.195 1.00 87.56 79 LEU A CA 1
ATOM 595 C C . LEU A 1 79 ? -11.678 1.390 1.881 1.00 87.56 79 LEU A C 1
ATOM 597 O O . LEU A 1 79 ? -11.143 0.319 1.608 1.00 87.56 79 LEU A O 1
ATOM 601 N N . SER A 1 80 ? -11.560 2.436 1.083 1.00 88.38 80 SER A N 1
ATOM 602 C CA . SER A 1 80 ? -10.619 2.460 -0.027 1.00 88.38 80 SER A CA 1
ATOM 603 C C . SER A 1 80 ? -9.835 3.754 -0.016 1.00 88.38 80 SER A C 1
ATOM 605 O O . SER A 1 80 ? -10.346 4.800 0.382 1.00 88.38 80 SER A O 1
ATOM 607 N N . TRP A 1 81 ? -8.585 3.681 -0.443 1.00 86.00 81 TRP A N 1
ATOM 608 C CA . TRP A 1 81 ? -7.778 4.862 -0.673 1.00 86.00 81 TRP A CA 1
ATOM 609 C C . TRP A 1 81 ? -7.109 4.771 -2.028 1.00 86.00 81 TRP A C 1
ATOM 611 O O . TRP A 1 81 ? -6.705 3.700 -2.489 1.00 86.00 81 TRP A O 1
ATOM 621 N N . SER A 1 82 ? -7.020 5.927 -2.663 1.00 88.12 82 SER A N 1
ATOM 622 C CA . SER A 1 82 ? -6.311 6.123 -3.912 1.00 88.12 82 SER A CA 1
ATOM 623 C C . SER A 1 82 ? -5.218 7.152 -3.708 1.00 88.12 82 SER A C 1
ATOM 625 O O . SER A 1 82 ? -5.412 8.139 -3.002 1.00 88.12 82 SER A O 1
ATOM 627 N N . SER A 1 83 ? -4.069 6.930 -4.323 1.00 86.44 83 SER A N 1
ATOM 628 C CA . SER A 1 83 ? -3.003 7.911 -4.414 1.00 86.44 83 SER A CA 1
ATOM 629 C C . SER A 1 83 ? -2.881 8.384 -5.861 1.00 86.44 83 SER A C 1
ATOM 631 O O . SER A 1 83 ? -3.085 7.608 -6.795 1.00 86.44 83 SER A O 1
ATOM 633 N N . MET A 1 84 ? -2.600 9.669 -6.072 1.00 84.38 84 MET A N 1
ATOM 634 C CA . MET A 1 84 ? -2.404 10.248 -7.406 1.00 84.38 84 MET A CA 1
ATOM 635 C C . MET A 1 84 ? -1.252 11.245 -7.405 1.00 84.38 84 MET A C 1
ATOM 637 O O . MET A 1 84 ? -0.924 11.822 -6.373 1.00 84.38 84 MET A O 1
ATOM 641 N N . ARG A 1 85 ? -0.675 11.519 -8.579 1.00 84.75 85 ARG A N 1
ATOM 642 C CA . ARG A 1 85 ? 0.410 12.497 -8.779 1.00 84.75 85 ARG A CA 1
ATOM 643 C C . ARG A 1 85 ? 1.723 12.172 -8.062 1.00 84.75 85 ARG A C 1
ATOM 645 O O . ARG A 1 85 ? 2.604 13.029 -8.022 1.00 84.75 85 ARG A O 1
ATOM 652 N N . GLY A 1 86 ? 1.879 10.951 -7.552 1.00 82.56 86 GLY A N 1
ATOM 653 C CA . GLY A 1 86 ? 3.154 10.492 -7.011 1.00 82.56 86 GLY A CA 1
ATOM 654 C C . GLY A 1 86 ? 4.211 10.491 -8.107 1.00 82.56 86 GLY A C 1
ATOM 655 O O . GLY A 1 86 ? 3.920 10.121 -9.247 1.00 82.56 86 GLY A O 1
ATOM 656 N N . ALA A 1 87 ? 5.427 10.921 -7.793 1.00 82.50 87 ALA A N 1
ATOM 657 C CA . ALA A 1 87 ? 6.519 10.884 -8.756 1.00 82.50 87 ALA A CA 1
ATOM 658 C C . ALA A 1 87 ? 7.820 10.455 -8.091 1.00 82.50 87 ALA A C 1
ATOM 660 O O . ALA A 1 87 ? 8.140 10.881 -6.983 1.00 82.50 87 ALA A O 1
ATOM 661 N N . VAL A 1 88 ? 8.575 9.629 -8.803 1.00 82.62 88 VAL A N 1
ATOM 662 C CA . VAL A 1 88 ? 9.895 9.161 -8.398 1.00 82.62 88 VAL A CA 1
ATOM 663 C C . VAL A 1 88 ? 10.870 9.556 -9.490 1.00 82.62 88 VAL A C 1
ATOM 665 O O . VAL A 1 88 ? 10.635 9.318 -10.677 1.00 82.62 88 VAL A O 1
ATOM 668 N N . TRP A 1 89 ? 11.964 10.168 -9.065 1.00 78.94 89 TRP A N 1
ATOM 669 C CA . TRP A 1 89 ? 13.115 10.422 -9.903 1.00 78.94 89 TRP A CA 1
ATOM 670 C C . TRP A 1 89 ? 14.338 9.775 -9.283 1.00 78.94 89 TRP A C 1
ATOM 672 O O . TRP A 1 89 ? 14.594 9.886 -8.080 1.00 78.94 89 TRP A O 1
ATOM 682 N N . GLU A 1 90 ? 15.100 9.135 -10.150 1.00 76.50 90 GLU A N 1
ATOM 683 C CA . GLU A 1 90 ? 16.353 8.506 -9.816 1.00 76.50 90 GLU A CA 1
ATOM 684 C C . GLU A 1 90 ? 17.430 8.925 -10.814 1.00 76.50 90 GLU A C 1
ATOM 686 O O . GLU A 1 90 ? 17.198 9.027 -12.021 1.00 76.50 90 GLU A O 1
ATOM 691 N N . SER A 1 91 ? 18.628 9.167 -10.287 1.00 69.94 91 SER A N 1
ATOM 692 C CA . SER A 1 91 ? 19.791 9.566 -11.068 1.00 69.94 91 SER A CA 1
ATOM 693 C C . SER A 1 91 ? 20.959 8.625 -10.803 1.00 69.94 91 SER A C 1
ATOM 695 O O . SER A 1 91 ? 21.338 8.427 -9.651 1.00 69.94 91 SER A O 1
ATOM 697 N N . GLY A 1 92 ? 21.579 8.130 -11.871 1.00 69.56 92 GLY A N 1
ATOM 698 C CA . GLY A 1 92 ? 22.737 7.244 -11.820 1.00 69.56 92 GLY A CA 1
ATOM 699 C C . GLY A 1 92 ? 23.207 6.872 -13.225 1.00 69.56 92 GLY A C 1
ATOM 700 O O . GLY A 1 92 ? 23.018 7.634 -14.174 1.00 69.56 92 GLY A O 1
ATOM 701 N N . TRP A 1 93 ? 23.801 5.682 -13.366 1.00 67.00 93 TRP A N 1
ATOM 702 C CA . TRP A 1 93 ? 24.096 5.094 -14.682 1.00 67.00 93 TRP A CA 1
ATOM 703 C C . TRP A 1 93 ? 22.830 4.834 -15.497 1.00 67.00 93 TRP A C 1
ATOM 705 O O . TRP A 1 93 ? 22.865 4.917 -16.720 1.00 67.00 93 TRP A O 1
ATOM 715 N N . VAL A 1 94 ? 21.719 4.555 -14.819 1.00 73.19 94 VAL A N 1
ATOM 716 C CA . VAL A 1 94 ? 20.378 4.564 -15.392 1.00 73.19 94 VAL A CA 1
ATOM 717 C C . VAL A 1 94 ? 19.618 5.695 -14.710 1.00 73.19 94 VAL A C 1
ATOM 719 O O . VAL A 1 94 ? 19.583 5.761 -13.484 1.00 73.19 94 VAL A O 1
ATOM 722 N N . GLN A 1 95 ? 19.065 6.616 -15.489 1.00 77.00 95 GLN A N 1
ATOM 723 C CA . GLN A 1 95 ? 18.138 7.629 -14.993 1.00 77.00 95 GLN A CA 1
ATOM 724 C C . GLN A 1 95 ? 16.729 7.098 -15.188 1.00 77.00 95 GLN A C 1
ATOM 726 O O . GLN A 1 95 ? 16.421 6.596 -16.266 1.00 77.00 95 GLN A O 1
ATOM 731 N N . VAL A 1 96 ? 15.891 7.190 -14.160 1.00 80.81 96 VAL A N 1
ATOM 732 C CA . VAL A 1 96 ? 14.509 6.708 -14.209 1.00 80.81 96 VAL A CA 1
ATOM 733 C C . VAL A 1 96 ? 13.576 7.823 -13.767 1.00 80.81 96 VAL A C 1
ATOM 735 O O . VAL A 1 96 ? 13.778 8.455 -12.729 1.00 80.81 96 VAL A O 1
ATOM 738 N N . LEU A 1 97 ? 12.530 8.040 -14.558 1.00 85.12 97 LEU A N 1
ATOM 739 C CA . LEU A 1 97 ? 11.463 8.989 -14.283 1.00 85.12 97 LEU A CA 1
ATOM 740 C C . LEU A 1 97 ? 10.129 8.252 -14.312 1.00 85.12 97 LEU A C 1
ATOM 742 O O . LEU A 1 97 ? 9.655 7.846 -15.372 1.00 85.12 97 LEU A O 1
ATOM 746 N N . ALA A 1 98 ? 9.503 8.123 -13.148 1.00 85.50 98 ALA A N 1
ATOM 747 C CA . ALA A 1 98 ? 8.139 7.634 -13.016 1.00 85.50 98 ALA A CA 1
ATOM 748 C C . ALA A 1 98 ? 7.251 8.778 -12.523 1.00 85.50 98 ALA A C 1
ATOM 750 O O . ALA A 1 98 ? 7.488 9.340 -11.454 1.00 85.50 98 ALA A O 1
ATOM 751 N N . VAL A 1 99 ? 6.230 9.135 -13.300 1.00 88.44 99 VAL A N 1
ATOM 752 C CA . VAL A 1 99 ? 5.319 10.244 -12.991 1.00 88.44 99 VAL A CA 1
ATOM 753 C C . VAL A 1 99 ? 3.887 9.751 -12.952 1.00 88.44 99 VAL A C 1
ATOM 755 O O . VAL A 1 99 ? 3.455 8.965 -13.799 1.00 88.44 99 VAL A O 1
ATOM 758 N N . ASP A 1 100 ? 3.158 10.294 -11.979 1.00 86.19 100 ASP A N 1
ATOM 759 C CA . ASP A 1 100 ? 1.763 9.986 -11.705 1.00 86.19 100 ASP A CA 1
ATOM 760 C C . ASP A 1 100 ? 1.583 8.490 -11.427 1.00 86.19 100 ASP A C 1
ATOM 762 O O . ASP A 1 100 ? 0.851 7.771 -12.108 1.00 86.19 100 ASP A O 1
ATOM 766 N N . ILE A 1 101 ? 2.328 8.036 -10.415 1.00 84.81 101 ILE A N 1
ATOM 767 C CA . ILE A 1 101 ? 2.155 6.734 -9.783 1.00 84.81 101 ILE A CA 1
ATOM 768 C C . ILE A 1 101 ? 0.839 6.784 -9.013 1.00 84.81 101 ILE A C 1
ATOM 770 O O . ILE A 1 101 ? 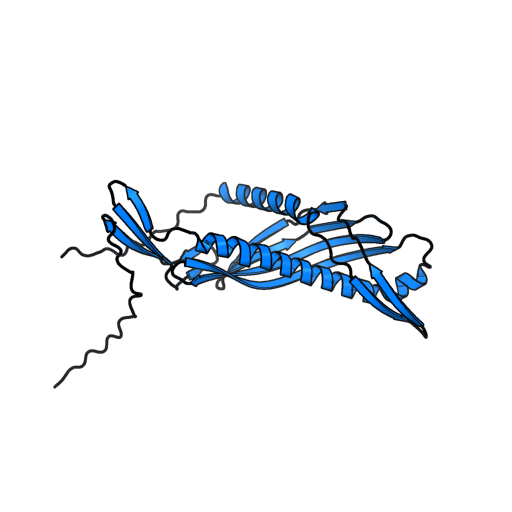0.661 7.629 -8.129 1.00 84.81 101 ILE A O 1
ATOM 774 N N . ARG A 1 102 ? -0.077 5.888 -9.371 1.00 89.62 102 ARG A N 1
ATOM 775 C CA . ARG A 1 102 ? -1.408 5.788 -8.786 1.00 89.62 102 ARG A CA 1
ATOM 776 C C . ARG A 1 102 ? -1.565 4.456 -8.095 1.00 89.62 102 ARG A C 1
ATOM 778 O O . ARG A 1 102 ? -1.443 3.424 -8.745 1.00 89.62 102 ARG A O 1
ATOM 785 N N . VAL A 1 103 ? -1.845 4.474 -6.801 1.00 88.25 103 VAL A N 1
ATOM 786 C CA . VAL A 1 103 ? -2.067 3.257 -6.020 1.00 88.25 103 VAL A CA 1
ATOM 787 C C . VAL A 1 103 ? -3.488 3.277 -5.498 1.00 88.25 103 VAL A C 1
ATOM 789 O O . VAL A 1 103 ? -3.844 4.183 -4.758 1.00 88.25 103 VAL A O 1
ATOM 792 N N . ASN A 1 104 ? -4.289 2.283 -5.863 1.00 90.38 104 ASN A N 1
ATOM 793 C CA . ASN A 1 104 ? -5.620 2.075 -5.310 1.00 90.38 104 ASN A CA 1
ATOM 794 C C . ASN A 1 104 ? -5.594 0.837 -4.435 1.00 90.38 104 ASN A C 1
ATOM 796 O O . ASN A 1 104 ? -5.209 -0.240 -4.894 1.00 90.38 104 ASN A O 1
ATOM 800 N N . VAL A 1 105 ? -6.043 0.974 -3.198 1.00 89.12 105 VAL A N 1
ATOM 801 C CA . VAL A 1 105 ? -6.153 -0.145 -2.272 1.00 89.12 105 VAL A CA 1
ATOM 802 C C . VAL A 1 105 ? -7.519 -0.109 -1.615 1.00 89.12 105 VAL A C 1
ATO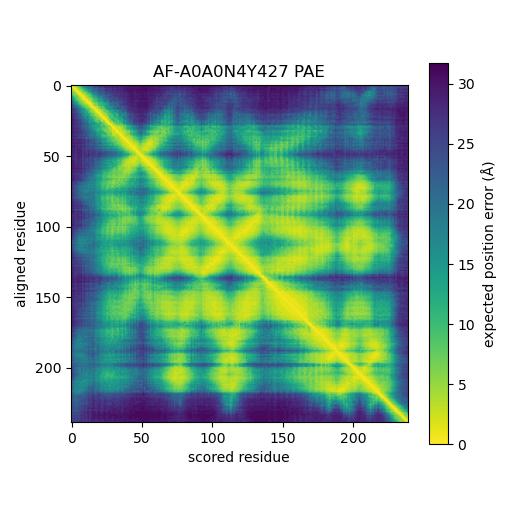M 804 O O . VAL A 1 105 ? -8.017 0.944 -1.226 1.00 89.12 105 VAL A O 1
ATOM 807 N N . SER A 1 106 ? -8.128 -1.279 -1.492 1.00 89.88 106 SER A N 1
ATOM 808 C CA . SER A 1 106 ? -9.327 -1.489 -0.686 1.00 89.88 106 SER A CA 1
ATOM 809 C C . SER A 1 106 ? -8.962 -2.276 0.565 1.00 89.88 106 SER A C 1
ATOM 811 O O . SER A 1 106 ? -8.215 -3.251 0.464 1.00 89.88 106 SER A O 1
ATOM 813 N N . ALA A 1 107 ? -9.544 -1.934 1.704 1.00 87.81 107 ALA A N 1
ATOM 814 C CA . ALA A 1 107 ? -9.461 -2.702 2.932 1.00 87.81 107 ALA A CA 1
ATOM 815 C C . ALA A 1 107 ? -10.816 -2.756 3.638 1.00 87.81 107 ALA A C 1
ATOM 817 O O . ALA A 1 107 ? -11.667 -1.883 3.484 1.00 87.81 107 ALA A O 1
ATOM 818 N N . ARG A 1 108 ? -11.000 -3.782 4.457 1.00 87.31 108 ARG A N 1
ATOM 819 C CA . ARG A 1 108 ? -12.156 -3.944 5.334 1.00 87.31 108 ARG A CA 1
ATOM 820 C C . ARG A 1 108 ? -11.687 -4.295 6.734 1.00 87.31 108 ARG A C 1
ATOM 822 O O . ARG A 1 108 ? -10.610 -4.851 6.913 1.00 87.31 108 ARG A O 1
ATOM 829 N N . LEU A 1 109 ? -12.499 -3.968 7.718 1.00 86.12 109 LEU A N 1
ATOM 830 C CA . LEU A 1 109 ? -12.346 -4.384 9.097 1.00 86.12 109 LEU A CA 1
ATOM 831 C C . LEU A 1 109 ? -13.216 -5.613 9.311 1.00 86.12 109 LEU A C 1
ATOM 833 O O . LEU A 1 109 ? -14.328 -5.707 8.793 1.00 86.12 109 LEU A O 1
ATOM 837 N N . LEU A 1 110 ? -12.705 -6.537 10.105 1.00 85.06 110 LEU A N 1
ATOM 838 C CA . LEU A 1 110 ? -13.391 -7.736 10.545 1.00 85.06 110 LEU A CA 1
ATOM 839 C C . LEU A 1 110 ? -13.207 -7.884 12.052 1.00 85.06 110 LEU A C 1
ATOM 841 O O . LEU A 1 110 ? -12.119 -7.635 12.565 1.00 85.06 110 LEU A O 1
ATOM 845 N N . GLY A 1 111 ? -14.238 -8.342 12.757 1.00 83.88 111 GLY A N 1
ATOM 846 C CA . GLY A 1 111 ? -14.089 -8.811 14.134 1.00 83.88 111 GLY A CA 1
ATOM 847 C C . GLY A 1 111 ? -13.421 -10.190 14.160 1.00 83.88 111 GLY A C 1
ATOM 848 O O . GLY A 1 111 ? -13.957 -11.149 13.599 1.00 83.88 111 GLY A O 1
ATOM 849 N N . ARG A 1 112 ? -12.251 -10.321 14.793 1.00 81.56 112 ARG A N 1
ATOM 850 C CA . ARG A 1 112 ? -11.567 -11.602 15.025 1.00 81.56 112 ARG A CA 1
ATOM 851 C C . ARG A 1 112 ? -10.922 -11.605 16.409 1.00 81.56 112 ARG A C 1
ATOM 853 O O . ARG A 1 112 ? -10.223 -10.661 16.754 1.00 81.56 112 ARG A O 1
ATOM 860 N N . TYR A 1 113 ? -11.119 -12.689 17.164 1.00 83.94 113 TYR A N 1
ATOM 861 C CA . TYR A 1 113 ? -10.641 -12.813 18.550 1.00 83.94 113 TYR A CA 1
ATOM 862 C C . TYR A 1 113 ? -11.074 -11.624 19.419 1.00 83.94 113 TYR A C 1
ATOM 864 O O . TYR A 1 113 ? -10.248 -11.048 20.120 1.00 83.94 113 TYR A O 1
ATOM 872 N N . ASP A 1 114 ? -12.344 -11.225 19.298 1.00 85.56 114 ASP A N 1
ATOM 873 C CA . ASP A 1 114 ? -12.956 -10.120 20.051 1.00 85.56 114 ASP A CA 1
ATOM 874 C C . ASP A 1 114 ? -12.351 -8.737 19.758 1.00 85.56 114 ASP A C 1
ATOM 876 O O . ASP A 1 114 ? -12.529 -7.779 20.511 1.00 85.56 114 ASP A O 1
ATOM 880 N N . ARG A 1 115 ? -11.629 -8.615 18.638 1.00 85.62 115 ARG A N 1
ATOM 881 C CA . ARG A 1 115 ? -10.867 -7.425 18.250 1.00 85.62 115 ARG A CA 1
ATOM 882 C C . ARG A 1 115 ? -11.108 -7.052 16.797 1.00 85.62 115 ARG A C 1
ATOM 884 O O . ARG A 1 115 ? -11.351 -7.936 15.975 1.00 85.62 115 ARG A O 1
ATOM 891 N N . PRO A 1 116 ? -10.984 -5.767 16.437 1.00 85.94 116 PRO A N 1
ATOM 892 C CA . PRO A 1 116 ? -11.026 -5.382 15.041 1.00 85.94 116 PRO A CA 1
ATOM 893 C C . PRO A 1 116 ? -9.715 -5.804 14.372 1.00 85.94 116 PRO A C 1
ATOM 895 O O . PRO A 1 116 ? -8.643 -5.715 14.968 1.00 85.94 116 PRO A O 1
ATOM 898 N N . GLN A 1 117 ? -9.795 -6.270 13.136 1.00 85.75 117 GLN A N 1
ATOM 899 C CA . GLN A 1 117 ? -8.662 -6.641 12.295 1.00 85.75 117 GLN A CA 1
ATOM 900 C C . GLN A 1 117 ? -8.871 -6.060 10.905 1.00 85.75 117 GLN A C 1
ATOM 902 O O . GLN A 1 117 ? -9.963 -6.157 10.355 1.00 85.75 117 GLN A O 1
ATOM 907 N N . ILE A 1 118 ? -7.828 -5.487 10.324 1.00 85.62 118 ILE A N 1
ATOM 908 C CA . ILE A 1 118 ? -7.816 -5.024 8.943 1.00 85.62 118 ILE A CA 1
ATOM 909 C C . ILE A 1 118 ? -7.489 -6.199 8.025 1.00 85.62 118 ILE A C 1
ATOM 911 O O . ILE A 1 118 ? -6.509 -6.919 8.210 1.00 85.62 118 ILE A O 1
ATOM 915 N N . GLU A 1 119 ? -8.279 -6.347 6.974 1.00 85.69 119 GLU A N 1
ATOM 916 C CA . GLU A 1 119 ? -7.991 -7.193 5.831 1.00 85.69 119 GLU A CA 1
ATOM 917 C C . GLU A 1 119 ? -7.901 -6.323 4.578 1.00 85.69 119 GLU A C 1
ATOM 919 O O . GLU A 1 119 ? -8.809 -5.553 4.267 1.00 85.69 119 GLU A O 1
ATOM 924 N N . ILE A 1 120 ? -6.808 -6.455 3.831 1.00 85.12 120 ILE A N 1
ATOM 925 C CA . ILE A 1 120 ? -6.639 -5.777 2.550 1.00 85.12 120 ILE A CA 1
ATOM 926 C C . ILE A 1 120 ? -7.268 -6.636 1.464 1.00 85.12 120 ILE A C 1
ATOM 928 O O . ILE A 1 120 ? -6.952 -7.815 1.320 1.00 85.12 120 ILE A O 1
ATOM 932 N N . GLY A 1 121 ? -8.131 -6.012 0.674 1.00 86.62 121 GLY A N 1
ATOM 933 C CA . GLY A 1 121 ? -8.704 -6.588 -0.528 1.00 86.62 121 GLY A CA 1
ATOM 934 C C . GLY A 1 121 ? -7.795 -6.395 -1.741 1.00 86.62 121 GLY A C 1
ATOM 935 O O . GLY A 1 121 ? -6.651 -6.853 -1.796 1.00 86.62 121 GLY A O 1
ATOM 936 N N . ARG A 1 122 ? -8.329 -5.733 -2.768 1.00 89.31 122 ARG A N 1
ATOM 937 C CA . ARG A 1 122 ? -7.600 -5.464 -4.007 1.00 89.31 122 ARG A CA 1
ATOM 938 C C . ARG A 1 122 ? -6.599 -4.333 -3.806 1.00 89.31 122 ARG A C 1
ATOM 940 O O . ARG A 1 122 ? -6.899 -3.339 -3.153 1.00 89.31 122 ARG A O 1
ATOM 947 N N . CYS A 1 123 ? -5.435 -4.496 -4.421 1.00 89.81 123 CYS A N 1
ATOM 948 C CA . CYS A 1 123 ? -4.448 -3.445 -4.595 1.00 89.81 123 CYS A CA 1
ATOM 949 C C . CYS A 1 123 ? -4.074 -3.379 -6.072 1.00 89.81 123 CYS A C 1
ATOM 951 O O . CYS A 1 123 ? -3.840 -4.418 -6.693 1.00 89.81 123 CYS A O 1
ATOM 953 N N . THR A 1 124 ? -4.030 -2.173 -6.622 1.00 91.69 124 THR A N 1
ATOM 954 C CA . THR A 1 124 ? -3.502 -1.904 -7.956 1.00 91.69 124 THR A CA 1
ATOM 955 C C . THR A 1 124 ? -2.565 -0.718 -7.885 1.00 91.69 124 THR A C 1
ATOM 957 O O . THR A 1 124 ? -2.900 0.292 -7.272 1.00 91.69 124 THR A O 1
ATOM 960 N N . ALA A 1 125 ? -1.422 -0.818 -8.545 1.00 90.25 125 ALA A N 1
ATOM 961 C CA . ALA A 1 125 ? -0.485 0.278 -8.691 1.00 90.25 125 ALA A CA 1
ATOM 962 C C . ALA A 1 125 ? -0.138 0.462 -10.172 1.00 90.25 125 ALA A C 1
ATOM 964 O O . ALA A 1 125 ? 0.305 -0.477 -10.834 1.00 90.25 125 ALA A O 1
ATOM 965 N N . ASP A 1 126 ? -0.362 1.669 -10.679 1.00 90.25 126 ASP A N 1
ATOM 966 C CA . ASP A 1 126 ? -0.200 2.033 -12.081 1.00 90.25 126 ASP A CA 1
ATOM 967 C C . ASP A 1 126 ? 0.742 3.227 -12.214 1.00 90.25 126 ASP A C 1
ATOM 969 O O . ASP A 1 126 ? 0.764 4.123 -11.374 1.00 90.25 126 ASP A O 1
ATOM 973 N N . VAL A 1 127 ? 1.513 3.256 -13.299 1.00 88.75 127 VAL A N 1
ATOM 974 C CA . VAL A 1 127 ? 2.424 4.361 -13.620 1.00 88.75 127 VAL A CA 1
ATOM 975 C C . VAL A 1 127 ? 2.022 4.934 -14.971 1.00 88.75 127 VAL A C 1
ATOM 977 O O . VAL A 1 127 ? 2.156 4.253 -15.998 1.00 88.75 127 VAL A O 1
ATOM 980 N N . LEU A 1 128 ? 1.530 6.177 -14.976 1.00 88.38 128 LEU A N 1
ATOM 981 C CA . LEU A 1 128 ? 1.051 6.826 -16.197 1.00 88.38 128 LEU A CA 1
ATOM 982 C C . LEU A 1 128 ? 2.202 7.085 -17.171 1.00 88.38 128 LEU A C 1
ATOM 984 O O . LEU A 1 128 ? 2.145 6.668 -18.329 1.00 88.38 128 LEU A O 1
ATOM 988 N N . TYR A 1 129 ? 3.257 7.744 -16.693 1.00 87.94 129 TYR A N 1
ATOM 989 C CA . TYR A 1 129 ? 4.435 8.055 -17.489 1.00 87.94 129 TYR A CA 1
ATOM 990 C C . TYR A 1 129 ? 5.667 7.409 -16.870 1.00 87.94 129 TYR A C 1
ATOM 992 O O . TYR A 1 129 ? 5.950 7.589 -15.688 1.00 87.94 129 TYR A O 1
ATOM 1000 N N . PHE A 1 130 ? 6.387 6.650 -17.688 1.00 86.00 130 PHE A N 1
ATOM 1001 C CA . PHE A 1 130 ? 7.627 6.001 -17.305 1.00 86.00 130 PHE A CA 1
ATOM 1002 C C . PHE A 1 130 ? 8.654 6.227 -18.401 1.00 86.00 130 PHE A C 1
ATOM 1004 O O . PHE A 1 130 ? 8.392 5.914 -19.564 1.00 86.00 130 PHE A O 1
ATOM 1011 N N . ASP A 1 131 ? 9.812 6.731 -18.012 1.00 85.50 131 ASP A N 1
ATOM 1012 C CA . ASP A 1 131 ? 10.941 6.931 -18.897 1.00 85.50 131 ASP A CA 1
ATOM 1013 C C . ASP A 1 131 ? 12.230 6.488 -18.218 1.00 85.50 131 ASP A C 1
ATOM 1015 O O . ASP A 1 131 ? 12.356 6.545 -16.992 1.00 85.50 131 ASP A O 1
ATOM 1019 N N . PHE A 1 132 ? 13.178 6.034 -19.027 1.00 82.31 132 PHE A N 1
ATOM 1020 C CA . PHE A 1 132 ? 14.496 5.667 -18.561 1.00 82.31 132 PHE A CA 1
ATOM 1021 C C . PHE A 1 132 ? 15.560 6.001 -19.603 1.00 82.31 132 PHE A C 1
ATOM 1023 O O . PHE A 1 132 ? 15.374 5.798 -20.805 1.00 82.31 132 PHE A O 1
ATOM 1030 N N . GLU A 1 133 ? 16.708 6.457 -19.121 1.00 78.44 133 GLU A N 1
ATOM 1031 C CA . GLU A 1 133 ? 17.885 6.733 -19.934 1.00 78.44 133 GLU A CA 1
ATOM 1032 C C . GLU A 1 133 ? 19.070 5.941 -19.391 1.00 78.44 133 GLU A C 1
ATOM 1034 O O . GLU A 1 133 ? 19.308 5.913 -18.187 1.00 78.44 133 GLU A O 1
ATOM 1039 N N . ILE A 1 134 ? 19.834 5.297 -20.274 1.00 76.00 134 ILE A N 1
ATOM 1040 C CA . ILE A 1 134 ? 21.035 4.550 -19.892 1.00 76.00 134 ILE A CA 1
ATOM 1041 C C . ILE A 1 134 ? 22.258 5.360 -20.322 1.00 76.00 134 ILE A C 1
ATOM 1043 O O . ILE A 1 134 ? 22.474 5.601 -21.511 1.00 76.00 134 ILE A O 1
ATOM 1047 N N . GLY A 1 135 ? 23.063 5.783 -19.353 1.00 69.19 135 GLY A N 1
ATOM 1048 C CA . GLY A 1 135 ? 24.350 6.430 -19.581 1.00 69.19 135 GLY A CA 1
ATOM 1049 C C . GLY A 1 135 ? 25.441 5.440 -20.010 1.00 69.19 135 GLY A C 1
ATOM 1050 O O . GLY A 1 135 ? 25.280 4.227 -19.932 1.00 69.19 135 GLY A O 1
ATOM 1051 N N . GLY A 1 136 ? 26.597 5.954 -20.444 1.00 63.12 136 GLY A N 1
ATOM 1052 C CA . GLY A 1 136 ? 27.791 5.120 -20.659 1.00 63.12 136 GLY A CA 1
ATOM 1053 C C . GLY A 1 136 ? 27.967 4.517 -22.059 1.00 63.12 136 GLY A C 1
ATOM 1054 O O . GLY A 1 136 ? 28.377 3.369 -22.182 1.00 63.12 136 GLY A O 1
ATOM 1055 N N . GLY A 1 137 ? 27.707 5.279 -23.129 1.00 60.53 137 GLY A N 1
ATOM 1056 C CA . GLY A 1 137 ? 28.096 4.894 -24.500 1.00 60.53 137 GLY A CA 1
ATOM 1057 C C . GLY A 1 137 ? 27.265 3.771 -25.131 1.00 60.53 137 GLY A C 1
ATOM 1058 O O . GLY A 1 137 ? 27.632 3.252 -26.186 1.00 60.53 137 GLY A O 1
ATOM 1059 N N . VAL A 1 138 ? 26.144 3.403 -24.508 1.00 63.97 138 VAL A N 1
ATOM 1060 C CA . VAL A 1 138 ? 25.181 2.447 -25.062 1.00 63.97 138 VAL A CA 1
ATOM 1061 C C . VAL A 1 138 ? 24.587 3.016 -26.346 1.00 63.97 138 VAL A C 1
ATOM 1063 O O . VAL A 1 138 ? 24.254 4.199 -26.419 1.00 63.97 138 VAL A O 1
ATOM 1066 N N . ILE A 1 139 ? 24.459 2.183 -27.381 1.00 67.06 139 ILE A N 1
ATOM 1067 C CA . ILE A 1 139 ? 23.954 2.653 -28.668 1.00 67.06 139 ILE A CA 1
ATOM 1068 C C . ILE A 1 139 ? 22.437 2.893 -28.549 1.00 67.06 139 ILE A C 1
ATOM 1070 O O . ILE A 1 139 ? 21.709 1.934 -28.279 1.00 67.06 139 ILE A O 1
ATOM 1074 N N . PRO A 1 140 ? 21.927 4.120 -28.789 1.00 69.12 140 PRO A N 1
ATOM 1075 C CA . PRO A 1 140 ? 20.523 4.467 -28.538 1.00 69.12 140 PRO A CA 1
ATOM 1076 C C . PRO A 1 140 ? 19.496 3.560 -29.235 1.00 69.12 140 PRO A C 1
ATOM 1078 O O . PRO A 1 140 ? 18.407 3.340 -28.710 1.00 69.12 140 PRO A O 1
ATOM 1081 N N . TRP A 1 141 ? 19.838 2.987 -30.398 1.00 67.44 141 TRP A N 1
ATOM 1082 C CA . TRP A 1 141 ? 18.949 2.066 -31.116 1.00 67.44 141 TRP A CA 1
ATOM 1083 C C . TRP A 1 141 ? 18.677 0.771 -30.340 1.00 67.44 141 TRP A C 1
ATOM 1085 O O . TRP A 1 141 ? 17.574 0.244 -30.431 1.00 67.44 141 TRP A O 1
ATOM 1095 N N . LEU A 1 142 ? 19.648 0.272 -29.566 1.00 68.50 142 LEU A N 1
ATOM 1096 C CA . LEU A 1 142 ? 19.511 -0.973 -28.808 1.00 68.50 142 LEU A CA 1
ATOM 1097 C C . LEU A 1 142 ? 18.568 -0.784 -27.618 1.00 68.50 142 LEU A C 1
ATOM 1099 O O . LEU A 1 142 ? 17.743 -1.645 -27.342 1.00 68.50 142 LEU A O 1
ATOM 1103 N N . VAL A 1 143 ? 18.651 0.368 -26.952 1.00 70.88 143 VAL A N 1
ATOM 1104 C CA . VAL A 1 143 ? 17.755 0.718 -25.840 1.00 70.88 143 VAL A CA 1
ATOM 1105 C C . VAL A 1 143 ? 16.328 0.925 -26.346 1.00 70.88 143 VAL A C 1
ATOM 1107 O O . VAL A 1 143 ? 15.385 0.392 -25.766 1.00 70.88 143 VAL A O 1
ATOM 1110 N N . ASN A 1 144 ? 16.169 1.623 -27.475 1.00 74.56 144 ASN A N 1
ATOM 1111 C CA . ASN A 1 144 ? 14.860 1.825 -28.098 1.00 74.56 144 ASN A CA 1
ATOM 1112 C C . ASN A 1 144 ? 14.200 0.516 -28.547 1.00 74.56 144 ASN A C 1
ATOM 1114 O O . ASN A 1 144 ? 12.979 0.414 -28.497 1.00 74.56 144 ASN A O 1
ATOM 1118 N N . LEU A 1 145 ? 14.988 -0.485 -28.946 1.00 72.81 145 LEU A N 1
ATOM 1119 C CA . LEU A 1 145 ? 14.475 -1.780 -29.396 1.00 72.81 145 LEU A CA 1
ATOM 1120 C C . LEU A 1 145 ? 13.779 -2.573 -28.282 1.00 72.81 145 LEU A C 1
ATOM 1122 O O . LEU A 1 145 ? 12.859 -3.330 -28.567 1.00 72.81 145 LEU A O 1
ATOM 1126 N N . PHE A 1 146 ? 14.193 -2.375 -27.029 1.00 72.69 146 PHE A N 1
ATOM 1127 C CA . PHE A 1 146 ? 13.665 -3.084 -25.858 1.00 72.69 146 PHE A CA 1
ATOM 1128 C C . PHE A 1 146 ? 12.847 -2.198 -24.923 1.00 72.69 146 PHE A C 1
ATOM 1130 O O . PHE A 1 146 ? 12.508 -2.612 -23.814 1.00 72.69 146 PHE A O 1
ATOM 1137 N N . ARG A 1 147 ? 12.552 -0.964 -25.336 1.00 79.62 147 ARG A N 1
ATOM 1138 C CA . ARG A 1 147 ? 11.961 0.041 -24.451 1.00 79.62 147 ARG A CA 1
ATOM 1139 C C . ARG A 1 147 ? 10.616 -0.409 -23.887 1.00 79.62 147 ARG A C 1
ATOM 1141 O O . ARG A 1 147 ? 10.376 -0.232 -22.695 1.00 79.62 147 ARG A O 1
ATOM 1148 N N . ASP A 1 148 ? 9.796 -1.047 -24.715 1.00 80.69 148 ASP A N 1
ATOM 1149 C CA . ASP A 1 148 ? 8.476 -1.541 -24.320 1.00 80.69 148 ASP A CA 1
ATOM 1150 C C . ASP A 1 148 ? 8.571 -2.715 -23.334 1.00 80.69 148 ASP A C 1
ATOM 1152 O O . ASP A 1 148 ? 7.891 -2.710 -22.304 1.00 80.69 148 ASP A O 1
ATOM 1156 N N . ASP A 1 149 ? 9.458 -3.682 -23.593 1.00 78.75 149 ASP A N 1
ATOM 1157 C CA . ASP A 1 149 ? 9.663 -4.844 -22.719 1.00 78.75 149 ASP A CA 1
ATOM 1158 C C . ASP A 1 149 ? 10.223 -4.430 -21.353 1.00 78.75 149 ASP A C 1
ATOM 1160 O O . ASP A 1 149 ? 9.709 -4.840 -20.309 1.00 78.75 149 ASP A O 1
ATOM 1164 N N . ILE A 1 150 ? 11.236 -3.557 -21.352 1.00 75.56 150 ILE A N 1
ATOM 1165 C CA . ILE A 1 150 ? 11.835 -3.011 -20.130 1.00 75.56 150 ILE A CA 1
ATOM 1166 C C . ILE A 1 150 ? 10.792 -2.205 -19.351 1.00 75.56 150 ILE A C 1
ATOM 1168 O O . ILE A 1 150 ? 10.623 -2.421 -18.151 1.00 75.56 150 ILE A O 1
ATOM 1172 N N . SER A 1 151 ? 10.042 -1.322 -20.022 1.00 80.62 151 SER A N 1
ATOM 1173 C CA . SER A 1 151 ? 8.997 -0.524 -19.373 1.00 80.62 151 SER A CA 1
ATOM 1174 C C . SER A 1 151 ? 7.939 -1.411 -18.721 1.00 80.62 151 SER A C 1
ATOM 1176 O O . SER A 1 151 ? 7.559 -1.171 -17.576 1.00 80.62 151 SER A O 1
ATOM 1178 N N . LYS A 1 152 ? 7.492 -2.467 -19.409 1.00 82.75 152 LYS A N 1
ATOM 1179 C CA . LYS A 1 152 ? 6.489 -3.394 -18.881 1.00 82.75 152 LYS A CA 1
ATOM 1180 C C . LYS A 1 152 ? 6.969 -4.093 -17.612 1.00 82.75 152 LYS A C 1
ATOM 1182 O O . LYS A 1 152 ? 6.231 -4.126 -16.629 1.00 82.75 152 LYS A O 1
ATOM 1187 N N . VAL A 1 153 ? 8.191 -4.625 -17.616 1.00 79.81 153 VAL A N 1
ATOM 1188 C CA . VAL A 1 153 ? 8.732 -5.335 -16.448 1.00 79.81 153 VAL A CA 1
ATOM 1189 C C . VAL A 1 153 ? 8.960 -4.384 -15.279 1.00 79.81 153 VAL A C 1
ATOM 1191 O O . VAL A 1 153 ? 8.597 -4.723 -14.155 1.00 79.81 153 VAL A O 1
ATOM 1194 N N . ILE A 1 154 ? 9.481 -3.178 -15.521 1.00 77.94 154 ILE A N 1
ATOM 1195 C CA . ILE A 1 154 ? 9.689 -2.201 -14.444 1.00 77.94 154 ILE A CA 1
ATOM 1196 C C . ILE A 1 154 ? 8.352 -1.734 -13.863 1.00 77.94 154 ILE A C 1
ATOM 1198 O O . ILE A 1 154 ? 8.195 -1.707 -12.645 1.00 77.94 154 ILE A O 1
ATOM 1202 N N . LYS A 1 155 ? 7.349 -1.439 -14.700 1.00 84.19 155 LYS A N 1
ATOM 1203 C CA . LYS A 1 155 ? 5.997 -1.104 -14.223 1.00 84.19 155 LYS A CA 1
ATOM 1204 C C . LYS A 1 155 ? 5.402 -2.228 -13.378 1.00 84.19 155 LYS A C 1
ATOM 1206 O O . LYS A 1 155 ? 4.799 -1.955 -12.345 1.00 84.19 155 LYS A O 1
ATOM 1211 N N . GLN A 1 156 ? 5.606 -3.483 -13.775 1.00 84.44 156 GLN A N 1
ATOM 1212 C CA . GLN A 1 156 ? 5.153 -4.636 -13.002 1.00 84.44 156 GLN A CA 1
ATOM 1213 C C . GLN A 1 156 ? 5.912 -4.788 -11.674 1.00 84.44 156 GLN A C 1
ATOM 1215 O O . GLN A 1 156 ? 5.303 -5.115 -10.658 1.00 84.44 156 GLN A O 1
ATOM 1220 N N . ALA A 1 157 ? 7.217 -4.510 -11.651 1.00 80.50 157 ALA A N 1
ATOM 1221 C CA . ALA A 1 157 ? 8.001 -4.497 -10.420 1.00 80.50 157 ALA A CA 1
ATOM 1222 C C . ALA A 1 157 ? 7.520 -3.400 -9.455 1.00 80.50 157 ALA A C 1
ATOM 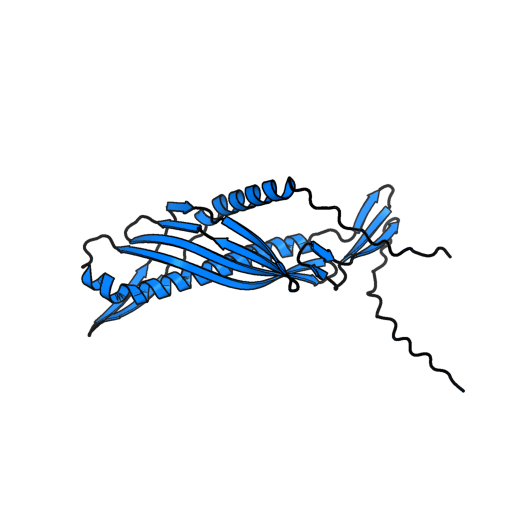1224 O O . ALA A 1 157 ? 7.295 -3.687 -8.281 1.00 80.50 157 ALA A O 1
ATOM 1225 N N . ILE A 1 158 ? 7.272 -2.182 -9.957 1.00 80.62 158 ILE A N 1
ATOM 1226 C CA . ILE A 1 158 ? 6.684 -1.080 -9.176 1.00 80.62 158 ILE A CA 1
ATOM 1227 C C . ILE A 1 158 ? 5.315 -1.491 -8.630 1.00 80.62 158 ILE A C 1
ATOM 1229 O O . ILE A 1 158 ? 5.045 -1.282 -7.449 1.00 80.62 158 ILE A O 1
ATOM 1233 N N . HIS A 1 159 ? 4.473 -2.108 -9.464 1.00 88.06 159 HIS A N 1
ATOM 1234 C CA . HIS A 1 159 ? 3.156 -2.581 -9.053 1.00 88.06 159 HIS A CA 1
ATOM 1235 C C . HIS A 1 159 ? 3.242 -3.542 -7.863 1.00 88.06 159 HIS A C 1
ATOM 1237 O O . HIS A 1 159 ? 2.592 -3.333 -6.838 1.00 88.06 159 HIS A O 1
ATOM 1243 N N . ASN A 1 160 ? 4.069 -4.582 -7.995 1.00 85.44 160 ASN A N 1
ATOM 1244 C CA . ASN A 1 160 ? 4.238 -5.596 -6.961 1.00 85.44 160 ASN A CA 1
ATOM 1245 C C . ASN A 1 160 ? 4.809 -4.979 -5.681 1.00 85.44 160 ASN A C 1
ATOM 1247 O O . ASN A 1 160 ? 4.222 -5.143 -4.616 1.00 85.44 160 ASN A O 1
ATOM 1251 N N . GLN A 1 161 ? 5.885 -4.194 -5.790 1.00 81.31 161 GLN A N 1
ATOM 1252 C CA . GLN A 1 161 ? 6.543 -3.580 -4.637 1.00 81.31 161 GLN A CA 1
ATOM 1253 C C . GLN A 1 161 ? 5.611 -2.626 -3.878 1.00 81.31 161 GLN A C 1
ATOM 1255 O O . GLN A 1 161 ? 5.570 -2.657 -2.646 1.00 81.31 161 GLN A O 1
ATOM 1260 N N . ALA A 1 162 ? 4.847 -1.791 -4.588 1.00 80.62 162 ALA A N 1
ATOM 1261 C CA . ALA A 1 162 ? 3.888 -0.878 -3.973 1.00 80.62 162 ALA A CA 1
ATOM 1262 C C . ALA A 1 162 ? 2.782 -1.644 -3.233 1.00 80.62 162 ALA A C 1
ATOM 1264 O O . ALA A 1 162 ? 2.475 -1.329 -2.082 1.00 80.62 162 ALA A O 1
ATOM 1265 N N . CYS A 1 163 ? 2.220 -2.683 -3.857 1.00 86.00 163 CYS A N 1
ATOM 1266 C CA . CYS A 1 163 ? 1.165 -3.479 -3.238 1.00 86.00 163 CYS A CA 1
ATOM 1267 C C . CYS A 1 163 ? 1.655 -4.342 -2.074 1.00 86.00 163 CYS A C 1
ATOM 1269 O O . CYS A 1 163 ? 0.947 -4.470 -1.076 1.00 86.00 163 CYS A O 1
ATOM 1271 N N . ASP A 1 164 ? 2.859 -4.899 -2.156 1.00 84.00 164 ASP A N 1
ATOM 1272 C CA . ASP A 1 164 ? 3.441 -5.691 -1.073 1.00 84.00 164 ASP A CA 1
ATOM 1273 C C . ASP A 1 164 ? 3.835 -4.812 0.118 1.00 84.00 164 ASP A C 1
ATOM 1275 O O . ASP A 1 164 ? 3.627 -5.204 1.266 1.00 84.00 164 ASP A O 1
ATOM 1279 N N . THR A 1 165 ? 4.303 -3.586 -0.135 1.00 77.00 165 THR A N 1
ATOM 1280 C CA . THR A 1 165 ? 4.576 -2.591 0.916 1.00 77.00 165 THR A CA 1
ATOM 1281 C C . THR A 1 165 ? 3.284 -2.117 1.585 1.00 77.00 165 THR A C 1
ATOM 1283 O O . THR A 1 165 ? 3.200 -2.079 2.812 1.00 77.00 165 THR A O 1
ATOM 1286 N N . ALA A 1 166 ? 2.239 -1.821 0.802 1.00 75.56 166 ALA A N 1
ATOM 1287 C CA . ALA A 1 166 ? 0.924 -1.476 1.345 1.00 75.56 166 ALA A CA 1
ATOM 1288 C C . ALA A 1 166 ? 0.353 -2.616 2.204 1.00 75.56 166 ALA A C 1
ATOM 1290 O O . ALA A 1 166 ? -0.199 -2.373 3.276 1.00 75.56 166 ALA A O 1
ATOM 1291 N N . ARG A 1 167 ? 0.536 -3.870 1.767 1.00 78.81 167 ARG A N 1
ATOM 1292 C CA . ARG A 1 167 ? 0.168 -5.056 2.547 1.00 78.81 167 ARG A CA 1
ATOM 1293 C C . ARG A 1 167 ? 0.963 -5.189 3.830 1.00 78.81 167 ARG A C 1
ATOM 1295 O O . ARG A 1 167 ? 0.348 -5.392 4.866 1.00 78.81 167 ARG A O 1
ATOM 1302 N N . SER A 1 168 ? 2.285 -5.085 3.797 1.00 71.88 168 SER A N 1
ATOM 1303 C CA . SER A 1 168 ? 3.106 -5.348 4.981 1.00 71.88 168 SER A CA 1
ATOM 1304 C C . SER A 1 168 ? 2.869 -4.330 6.099 1.00 71.88 168 SER A C 1
ATOM 1306 O O . SER A 1 168 ? 2.682 -4.725 7.249 1.00 71.88 168 SER A O 1
ATOM 1308 N N . ILE A 1 169 ? 2.801 -3.037 5.770 1.00 68.31 169 ILE A N 1
ATOM 1309 C CA . ILE A 1 169 ? 2.612 -1.972 6.764 1.00 68.31 169 ILE A CA 1
ATOM 1310 C C . ILE A 1 169 ? 1.222 -2.075 7.404 1.00 68.31 169 ILE A C 1
ATOM 1312 O O . ILE A 1 169 ? 1.101 -2.059 8.628 1.00 68.31 169 ILE A O 1
ATOM 1316 N N . LEU A 1 170 ? 0.172 -2.236 6.596 1.00 65.81 170 LEU A N 1
ATOM 1317 C CA . LEU A 1 170 ? -1.201 -2.215 7.103 1.00 65.81 170 LE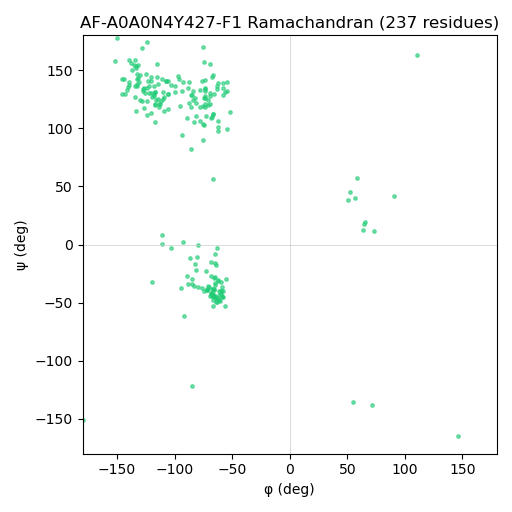U A CA 1
ATOM 1318 C C . LEU A 1 170 ? -1.665 -3.560 7.672 1.00 65.81 170 LEU A C 1
ATOM 1320 O O . LEU A 1 170 ? -2.411 -3.569 8.644 1.00 65.81 170 LEU A O 1
ATOM 1324 N N . LEU A 1 171 ? -1.249 -4.697 7.106 1.00 69.06 171 LEU A N 1
ATOM 1325 C CA . LEU A 1 171 ? -1.695 -6.007 7.599 1.00 69.06 171 LEU A CA 1
ATOM 1326 C C . LEU A 1 171 ? -0.876 -6.535 8.759 1.00 69.06 171 LEU A C 1
ATOM 1328 O O . LEU A 1 171 ? -1.438 -7.268 9.560 1.00 69.06 171 LEU A O 1
ATOM 1332 N N . VAL A 1 172 ? 0.428 -6.268 8.820 1.00 69.12 172 VAL A N 1
ATOM 1333 C CA . VAL A 1 172 ? 1.268 -6.866 9.866 1.00 69.12 172 VAL A CA 1
ATOM 1334 C C . VAL A 1 172 ? 1.326 -5.921 11.052 1.00 69.12 172 VAL A C 1
ATOM 1336 O O . VAL A 1 172 ? 0.808 -6.235 12.115 1.00 69.12 172 VAL A O 1
ATOM 1339 N N . GLN A 1 173 ? 1.850 -4.712 10.853 1.00 71.62 173 GLN A N 1
ATOM 1340 C CA . GLN A 1 173 ? 2.111 -3.811 11.977 1.00 71.62 173 GLN A CA 1
ATOM 1341 C C . GLN A 1 173 ? 0.822 -3.315 12.635 1.00 71.62 173 GLN A C 1
ATOM 1343 O O . GLN A 1 173 ? 0.720 -3.276 13.861 1.00 71.62 173 GLN A O 1
ATOM 1348 N N . PHE A 1 174 ? -0.179 -2.953 11.829 1.00 78.44 174 PHE A N 1
ATOM 1349 C CA . PHE A 1 174 ? -1.419 -2.420 12.379 1.00 78.44 174 PHE A CA 1
ATOM 1350 C C . PHE A 1 174 ? -2.285 -3.509 13.019 1.00 78.44 174 PHE A C 1
ATOM 1352 O O . PHE A 1 174 ? -2.817 -3.284 14.100 1.00 78.44 174 PHE A O 1
ATOM 1359 N N . ASN A 1 175 ? -2.391 -4.705 12.425 1.00 82.62 175 ASN A N 1
ATOM 1360 C CA . ASN A 1 175 ? -3.123 -5.802 13.071 1.00 82.62 175 ASN A CA 1
ATOM 1361 C C . ASN A 1 175 ? -2.443 -6.275 14.352 1.00 82.62 175 ASN A C 1
ATOM 1363 O O . ASN A 1 175 ? -3.150 -6.533 15.325 1.00 82.62 175 ASN A O 1
ATOM 1367 N N . ASP A 1 176 ? -1.108 -6.327 14.388 1.00 84.06 176 ASP A N 1
ATOM 1368 C CA . ASP A 1 176 ? -0.368 -6.622 15.615 1.00 84.06 176 ASP A CA 1
ATOM 1369 C C . ASP A 1 176 ? -0.722 -5.602 16.702 1.00 84.06 176 ASP A C 1
ATOM 1371 O O . ASP A 1 176 ? -1.066 -5.982 17.820 1.00 84.06 176 ASP A O 1
ATOM 1375 N N . PHE A 1 177 ? -0.754 -4.309 16.365 1.00 83.12 177 PHE A N 1
ATOM 1376 C CA . PHE A 1 177 ? -1.212 -3.275 17.290 1.00 83.12 177 PHE A CA 1
ATOM 1377 C C . PHE A 1 177 ? -2.668 -3.486 17.734 1.00 83.12 177 PHE A C 1
ATOM 1379 O O . PHE A 1 177 ? -2.944 -3.482 18.934 1.00 83.12 177 PHE A O 1
ATOM 1386 N N . LEU A 1 178 ? -3.599 -3.732 16.808 1.00 84.00 178 LEU A N 1
ATOM 1387 C CA . LEU A 1 178 ? -5.006 -3.977 17.145 1.00 84.00 178 LEU A CA 1
ATOM 1388 C C . LEU A 1 178 ? -5.177 -5.204 18.058 1.00 84.00 178 LEU A C 1
ATOM 1390 O O . LEU A 1 178 ? -6.047 -5.210 18.931 1.00 84.00 178 LEU A O 1
ATOM 1394 N N . MET A 1 179 ? -4.311 -6.212 17.919 1.00 84.88 179 MET A N 1
ATOM 1395 C CA . MET A 1 179 ? -4.268 -7.383 18.799 1.00 84.88 179 MET A CA 1
ATOM 1396 C C . MET A 1 179 ? -3.801 -7.053 20.226 1.00 84.88 179 MET A C 1
ATOM 1398 O O . MET A 1 179 ? -4.200 -7.738 21.169 1.00 84.88 179 MET A O 1
ATOM 1402 N N . THR A 1 180 ? -2.992 -6.003 20.407 1.00 84.69 180 THR A N 1
ATOM 1403 C CA . THR A 1 180 ? -2.489 -5.574 21.729 1.00 84.69 180 THR A CA 1
ATOM 1404 C C . THR A 1 180 ? -3.468 -4.740 22.543 1.00 84.69 180 THR A C 1
ATOM 1406 O O . THR A 1 180 ? -3.212 -4.513 23.727 1.00 84.69 180 THR A O 1
ATOM 1409 N N . LEU A 1 181 ? -4.580 -4.284 21.955 1.00 82.44 181 LEU A N 1
ATOM 1410 C CA . LEU A 1 181 ? -5.555 -3.474 22.686 1.00 82.44 181 LEU A CA 1
ATOM 1411 C C . LEU A 1 181 ? -5.994 -4.217 23.971 1.00 82.44 181 LEU A C 1
ATOM 1413 O O . LEU A 1 181 ? -6.131 -5.433 23.976 1.00 82.44 181 LEU A O 1
ATOM 1417 N N . PRO A 1 182 ? -6.182 -3.580 25.123 1.00 84.31 182 PRO A N 1
ATOM 1418 C CA . PRO A 1 182 ? -6.682 -4.294 26.300 1.00 84.31 182 PRO A CA 1
ATOM 1419 C C . PRO A 1 182 ? -8.174 -4.592 26.118 1.00 84.31 182 PRO A C 1
ATOM 1421 O O . PRO A 1 182 ? -8.896 -3.670 25.767 1.00 84.31 182 PRO A O 1
ATOM 1424 N N . LEU A 1 183 ? -8.646 -5.825 26.354 1.00 85.75 183 LEU A N 1
ATOM 1425 C CA . LEU A 1 183 ? -10.096 -6.123 26.413 1.00 85.75 183 LEU A CA 1
ATOM 1426 C C . LEU A 1 183 ? -10.703 -5.784 27.781 1.00 85.75 183 LEU A C 1
ATOM 1428 O O . LEU A 1 183 ? -11.909 -5.640 27.886 1.00 85.75 183 LEU A O 1
ATOM 1432 N N . HIS A 1 184 ? -9.858 -5.624 28.802 1.00 87.00 184 HIS A N 1
ATOM 1433 C CA . HIS A 1 184 ? -10.222 -5.297 30.177 1.00 87.00 184 HIS A CA 1
ATOM 1434 C C . HIS A 1 184 ? -9.607 -3.942 30.539 1.00 87.00 184 HIS A C 1
ATOM 1436 O O . HIS A 1 184 ? -8.388 -3.826 30.706 1.00 87.00 184 HIS A O 1
ATOM 1442 N N . VAL A 1 185 ? -10.429 -2.895 30.594 1.00 88.38 185 VAL A N 1
ATOM 1443 C CA . VAL A 1 185 ? -9.972 -1.507 30.761 1.00 88.38 185 VAL A CA 1
ATOM 1444 C C . VAL A 1 185 ? -10.399 -0.969 32.124 1.00 88.38 185 VAL A C 1
ATOM 1446 O O . VAL A 1 185 ? -11.594 -0.952 32.411 1.00 88.38 185 VAL A O 1
ATOM 1449 N N . PRO A 1 186 ? -9.473 -0.487 32.971 1.00 88.50 186 PRO A N 1
ATOM 1450 C CA . PRO A 1 186 ? -9.833 0.075 34.267 1.00 88.50 186 PRO A CA 1
ATOM 1451 C C . PRO A 1 186 ? -10.580 1.401 34.103 1.00 88.50 186 PRO A C 1
ATOM 1453 O O . PRO A 1 186 ? -10.096 2.319 33.440 1.00 88.50 186 PRO A O 1
ATOM 1456 N N . ILE A 1 187 ? -11.721 1.529 34.778 1.00 91.19 187 ILE A N 1
ATOM 1457 C CA . ILE A 1 187 ? -12.508 2.774 34.851 1.00 91.19 187 ILE A CA 1
ATOM 1458 C C . ILE A 1 187 ? -12.486 3.417 36.249 1.00 91.19 187 ILE A C 1
ATOM 1460 O O . ILE A 1 187 ? -13.051 4.490 36.451 1.00 91.19 187 ILE A O 1
ATOM 1464 N N . GLY A 1 188 ? -11.768 2.807 37.202 1.00 87.69 188 GLY A N 1
ATOM 1465 C CA . GLY A 1 188 ? -11.475 3.362 38.530 1.00 87.69 188 GLY A CA 1
ATOM 1466 C C . GLY A 1 188 ? -12.194 2.641 39.670 1.00 87.69 188 GLY A C 1
ATOM 1467 O O . GLY A 1 188 ? -13.132 1.890 39.449 1.00 87.69 188 GLY A O 1
ATOM 1468 N N . ASN A 1 189 ? -11.740 2.844 40.914 1.00 90.12 189 ASN A N 1
ATOM 1469 C CA . ASN A 1 189 ? -12.318 2.223 42.121 1.00 90.12 189 ASN A CA 1
ATOM 1470 C C . ASN A 1 189 ? -12.503 0.696 42.023 1.00 90.12 189 ASN A C 1
ATOM 1472 O O . ASN A 1 189 ? -13.485 0.159 42.532 1.00 90.12 189 ASN A O 1
ATOM 1476 N N . ASN A 1 190 ? -11.546 0.009 41.386 1.00 88.62 190 ASN A N 1
ATOM 1477 C CA . ASN A 1 190 ? -11.587 -1.435 41.137 1.00 88.62 190 ASN A CA 1
ATOM 1478 C C . ASN A 1 190 ? -12.717 -1.882 40.184 1.00 88.62 190 ASN A C 1
ATOM 1480 O O . ASN A 1 190 ? -13.071 -3.055 40.177 1.00 88.62 190 ASN A O 1
ATOM 1484 N N . PHE A 1 191 ? -13.276 -0.963 39.391 1.00 88.06 191 PHE A N 1
ATOM 1485 C CA . PHE A 1 191 ? -14.166 -1.267 38.275 1.00 88.06 191 PHE A CA 1
ATOM 1486 C C . PHE A 1 191 ? -13.402 -1.287 36.956 1.00 88.06 191 PHE A C 1
ATOM 1488 O O . PHE A 1 191 ? -12.504 -0.467 36.719 1.00 88.06 191 PHE A O 1
ATOM 1495 N N . TYR A 1 192 ? -13.831 -2.186 36.084 1.00 88.19 192 TYR A N 1
ATOM 1496 C CA . TYR A 1 192 ? -13.291 -2.372 34.752 1.00 88.19 192 TYR A CA 1
ATOM 1497 C C . TYR A 1 192 ? -14.424 -2.499 33.743 1.00 88.19 192 TYR A C 1
ATOM 1499 O O . TYR A 1 192 ? -15.558 -2.819 34.099 1.00 88.19 192 TYR A O 1
ATOM 1507 N N . VAL A 1 193 ? -14.101 -2.236 32.485 1.00 88.25 193 VAL A N 1
ATOM 1508 C CA . VAL A 1 193 ? -14.949 -2.549 31.341 1.00 88.25 193 VAL A CA 1
ATOM 1509 C C . VAL A 1 193 ? -14.291 -3.694 30.596 1.00 88.25 193 VAL A C 1
ATOM 1511 O O . VAL A 1 193 ? -13.193 -3.519 30.061 1.00 88.25 193 VAL A O 1
ATOM 1514 N N . ASP A 1 194 ? -14.969 -4.834 30.579 1.00 88.50 194 ASP A N 1
ATOM 1515 C CA . ASP A 1 194 ? -14.686 -5.910 29.640 1.00 88.50 194 ASP A CA 1
ATOM 1516 C C . ASP A 1 194 ? -15.423 -5.592 28.349 1.00 88.50 194 ASP A C 1
ATOM 1518 O O . ASP A 1 194 ? -16.631 -5.371 28.378 1.00 88.50 194 ASP A O 1
ATOM 1522 N N . TYR A 1 195 ? -14.720 -5.534 27.222 1.00 86.62 195 TYR A N 1
ATOM 1523 C CA . TYR A 1 195 ? -15.360 -5.355 25.926 1.00 86.62 195 TYR A CA 1
ATOM 1524 C C . TYR A 1 195 ? -14.827 -6.328 24.884 1.00 86.62 195 TYR A C 1
ATOM 1526 O O . TYR A 1 195 ? -13.686 -6.780 24.950 1.00 86.62 195 TYR A O 1
ATOM 1534 N N . ALA A 1 196 ? -15.669 -6.614 23.900 1.00 86.50 196 ALA A N 1
ATOM 1535 C CA . ALA A 1 196 ? -15.375 -7.445 22.747 1.00 86.50 196 ALA A CA 1
ATOM 1536 C C . ALA A 1 196 ? -15.996 -6.811 21.500 1.00 86.50 196 ALA A C 1
ATOM 1538 O O . ALA A 1 196 ? -17.136 -6.346 21.532 1.00 86.50 196 ALA A O 1
ATOM 1539 N N . VAL A 1 197 ? -15.253 -6.789 20.393 1.00 84.31 197 VAL A N 1
ATOM 1540 C CA . VAL A 1 197 ? -15.808 -6.415 19.087 1.00 84.31 197 VAL A CA 1
ATOM 1541 C C . VAL A 1 197 ? -16.687 -7.548 18.580 1.00 84.31 197 VAL A C 1
ATOM 1543 O O . VAL A 1 197 ? -16.192 -8.653 18.341 1.00 84.31 197 VAL A O 1
ATOM 1546 N N . ASP A 1 198 ? -17.972 -7.264 18.382 1.00 76.31 198 ASP A N 1
ATOM 1547 C CA . ASP A 1 198 ? -18.876 -8.192 17.720 1.00 76.31 198 ASP A CA 1
ATOM 1548 C C . ASP A 1 198 ? -18.598 -8.224 16.208 1.00 76.31 198 ASP A C 1
ATOM 1550 O O . ASP A 1 198 ? -18.017 -7.312 15.614 1.00 76.31 198 ASP A O 1
ATOM 1554 N N . ARG A 1 199 ? -18.980 -9.316 15.548 1.00 70.06 199 ARG A N 1
ATOM 1555 C CA . ARG A 1 199 ? -18.596 -9.587 14.154 1.00 70.06 199 ARG A CA 1
ATOM 1556 C C . ARG A 1 199 ? -19.251 -8.634 13.146 1.00 70.06 199 ARG A C 1
ATOM 1558 O O . ARG A 1 199 ? -18.789 -8.566 12.006 1.00 70.06 199 ARG A O 1
ATOM 1565 N N . ASN A 1 200 ? -20.289 -7.900 13.545 1.00 72.94 200 ASN A N 1
ATOM 1566 C CA . ASN A 1 200 ? -21.077 -7.033 12.674 1.00 72.94 200 ASN A CA 1
ATOM 1567 C C . ASN A 1 200 ? -20.452 -5.637 12.544 1.00 72.94 200 ASN A C 1
ATOM 1569 O O . ASN A 1 200 ? -20.859 -4.680 13.201 1.00 72.94 200 ASN A O 1
ATOM 1573 N N . ILE A 1 201 ? -19.463 -5.514 11.658 1.00 81.81 201 ILE A N 1
ATOM 1574 C CA . ILE A 1 201 ? -18.971 -4.206 11.218 1.00 81.81 201 ILE A CA 1
ATOM 1575 C C . ILE A 1 201 ? -19.817 -3.744 10.035 1.00 81.81 201 ILE A C 1
ATOM 1577 O O . ILE A 1 201 ? -19.893 -4.417 9.007 1.00 81.81 201 ILE A O 1
ATOM 1581 N N . THR A 1 202 ? -20.450 -2.586 10.192 1.00 85.31 202 THR A N 1
ATOM 1582 C CA . THR A 1 202 ? -21.318 -1.975 9.189 1.00 85.31 202 THR A CA 1
ATOM 1583 C C . THR A 1 202 ? -20.614 -0.794 8.545 1.00 85.31 202 THR A C 1
ATOM 1585 O O . THR A 1 202 ? -20.112 0.108 9.218 1.00 85.31 202 THR A O 1
ATOM 1588 N N . TYR A 1 203 ? -20.611 -0.786 7.216 1.00 85.31 203 TYR A N 1
ATOM 1589 C CA . TYR A 1 203 ? -20.074 0.304 6.423 1.00 85.31 203 TYR A CA 1
ATOM 1590 C C . TYR A 1 203 ? -21.190 1.163 5.862 1.00 85.31 203 TYR A C 1
ATOM 1592 O O . TYR A 1 203 ? -22.193 0.672 5.348 1.00 85.31 203 TYR A O 1
ATOM 1600 N N . THR A 1 204 ? -20.981 2.469 5.920 1.00 84.44 204 THR A N 1
ATOM 1601 C CA . THR A 1 204 ? -21.743 3.436 5.142 1.00 84.44 204 THR A CA 1
ATOM 1602 C C . THR A 1 204 ? -20.766 4.344 4.412 1.00 84.44 204 THR A C 1
ATOM 1604 O O . THR A 1 204 ? -19.581 4.401 4.731 1.00 84.44 204 THR A O 1
ATOM 1607 N N . ARG A 1 205 ? -21.269 5.148 3.475 1.00 84.75 205 ARG A N 1
ATOM 1608 C CA . ARG A 1 205 ? -20.451 6.155 2.777 1.00 84.75 205 ARG A CA 1
ATOM 1609 C C . ARG A 1 205 ? -19.917 7.275 3.678 1.00 84.75 205 ARG A C 1
ATOM 1611 O O . ARG A 1 205 ? -19.162 8.113 3.202 1.00 84.75 205 ARG A O 1
ATOM 1618 N N . GLN A 1 206 ? -20.356 7.343 4.935 1.00 83.06 206 GLN A N 1
ATOM 1619 C CA . GLN A 1 206 ? -20.053 8.441 5.859 1.00 83.06 206 GLN A CA 1
ATOM 1620 C C . GLN A 1 206 ? -19.307 7.974 7.107 1.00 83.06 206 GLN A C 1
ATOM 1622 O O . GLN A 1 206 ? -18.519 8.730 7.664 1.00 83.06 206 GLN A O 1
ATOM 1627 N N . PHE A 1 207 ? -19.565 6.752 7.563 1.00 82.38 207 PHE A N 1
ATOM 1628 C CA . PHE A 1 207 ? -18.976 6.218 8.781 1.00 82.38 207 PHE A CA 1
ATOM 1629 C C . PHE A 1 207 ? -18.853 4.698 8.726 1.00 82.38 207 PHE A C 1
ATOM 1631 O O . PHE A 1 207 ? -19.582 4.015 8.001 1.00 82.38 207 PHE A O 1
ATOM 1638 N N . VAL A 1 208 ? -17.943 4.195 9.553 1.00 85.50 208 VAL A N 1
ATOM 1639 C CA . VAL A 1 208 ? -17.819 2.780 9.890 1.00 85.50 208 VAL A CA 1
ATOM 1640 C C . VAL A 1 208 ? -18.346 2.602 11.304 1.00 85.50 208 VAL A C 1
ATOM 1642 O O . VAL A 1 208 ? -17.951 3.340 12.206 1.00 85.50 208 VAL A O 1
ATOM 1645 N N . GLU A 1 209 ? -19.240 1.644 11.492 1.00 85.25 209 GLU A N 1
ATOM 1646 C CA . GLU A 1 209 ? -19.814 1.303 12.789 1.00 85.25 209 GLU A CA 1
ATOM 1647 C C . GLU A 1 209 ? -19.425 -0.129 13.140 1.00 85.25 209 GLU A C 1
ATOM 1649 O O . GLU A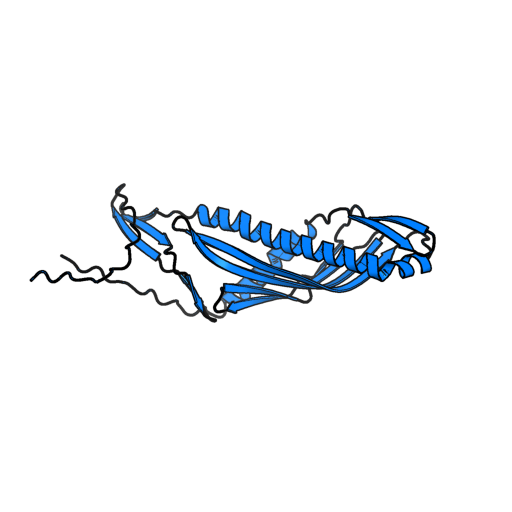 1 209 ? -19.544 -1.034 12.317 1.00 85.25 209 GLU A O 1
ATOM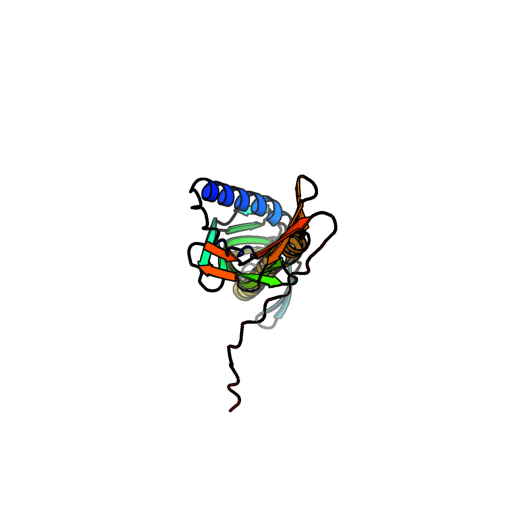 1654 N N . ALA A 1 210 ? -18.935 -0.329 14.358 1.00 83.69 210 ALA A N 1
ATOM 1655 C CA . ALA A 1 210 ? -18.667 -1.646 14.909 1.00 83.69 210 ALA A CA 1
ATOM 1656 C C . ALA A 1 210 ? -19.507 -1.807 16.170 1.00 83.69 210 ALA A C 1
ATOM 1658 O O . ALA A 1 210 ? -19.502 -0.931 17.039 1.00 83.69 210 ALA A O 1
ATOM 1659 N N . GLU A 1 211 ? -20.227 -2.918 16.259 1.00 83.19 211 GLU A N 1
ATOM 1660 C CA . GLU A 1 211 ? -20.954 -3.271 17.467 1.00 83.19 211 GLU A CA 1
ATOM 1661 C C . GLU A 1 211 ? -19.978 -3.844 18.502 1.00 83.19 211 GLU A C 1
ATOM 1663 O O . GLU A 1 211 ? -19.106 -4.655 18.183 1.00 83.19 211 GLU A O 1
ATOM 1668 N N . LEU A 1 212 ? -20.086 -3.368 19.742 1.00 83.69 212 LEU A N 1
ATOM 1669 C CA . LEU A 1 212 ? -19.259 -3.810 20.858 1.00 83.69 212 LEU A CA 1
ATOM 1670 C C . LEU A 1 212 ? -20.160 -4.448 21.907 1.00 83.69 212 LEU A C 1
ATOM 1672 O O . LEU A 1 212 ? -21.149 -3.845 22.326 1.00 83.69 212 LEU A O 1
ATOM 1676 N N . LEU A 1 213 ? -19.777 -5.626 22.377 1.00 85.31 213 LEU A N 1
ATOM 1677 C CA . LEU A 1 213 ? -20.292 -6.180 23.619 1.00 85.31 213 LEU A CA 1
ATOM 1678 C C . LEU A 1 213 ? -19.445 -5.608 24.751 1.00 85.31 213 LEU A C 1
ATOM 1680 O O . LEU A 1 213 ? -18.220 -5.650 24.660 1.00 85.31 213 LEU A O 1
ATOM 1684 N N . ALA A 1 214 ? -20.072 -5.041 25.778 1.00 87.06 214 ALA A N 1
ATOM 1685 C CA . ALA A 1 214 ? -19.353 -4.442 26.894 1.00 87.06 214 ALA A CA 1
ATOM 1686 C C . ALA A 1 214 ? -20.071 -4.692 28.222 1.00 87.06 214 ALA A C 1
ATOM 1688 O O . ALA A 1 214 ? -21.251 -4.370 28.354 1.00 87.06 214 ALA A O 1
ATOM 1689 N N . ASP A 1 215 ? -19.325 -5.186 29.206 1.00 85.56 215 ASP A N 1
ATOM 1690 C CA . ASP A 1 215 ? -19.772 -5.421 30.574 1.00 85.56 215 ASP A CA 1
ATOM 1691 C C . ASP A 1 215 ? -18.919 -4.620 31.559 1.00 85.56 215 ASP A C 1
ATOM 1693 O O . ASP A 1 215 ? -17.708 -4.461 31.395 1.00 85.56 215 ASP A O 1
ATOM 1697 N N . VAL A 1 216 ? -19.552 -4.124 32.623 1.00 87.50 216 VAL A N 1
ATOM 1698 C CA . VAL A 1 216 ? -18.842 -3.498 33.742 1.00 87.50 216 VAL A CA 1
ATOM 1699 C C . VAL A 1 216 ? -18.621 -4.545 34.822 1.00 87.50 216 VAL A C 1
ATOM 1701 O O . VAL A 1 216 ? -19.581 -5.059 35.397 1.00 87.50 216 VAL A O 1
ATOM 1704 N N . VAL A 1 217 ? -17.358 -4.819 35.132 1.00 87.38 217 VAL A N 1
ATOM 1705 C CA . VAL A 1 217 ? -16.953 -5.820 36.124 1.00 87.38 217 VAL A CA 1
ATOM 1706 C C . VAL A 1 217 ? -16.237 -5.170 37.307 1.00 87.38 217 VAL A C 1
ATOM 1708 O O . VAL A 1 217 ? -15.689 -4.070 37.204 1.00 87.38 217 VAL A O 1
ATOM 1711 N N . TYR A 1 218 ? -16.271 -5.835 38.461 1.00 86.94 218 TYR A N 1
ATOM 1712 C CA . TYR A 1 218 ? -15.644 -5.364 39.694 1.00 86.94 218 TYR A CA 1
ATOM 1713 C C . TYR A 1 218 ? -14.562 -6.344 40.151 1.00 86.94 218 TYR A C 1
ATOM 1715 O O . TYR A 1 218 ? -14.808 -7.538 40.290 1.00 86.94 218 TYR A O 1
ATOM 1723 N N . GLY A 1 219 ? -13.366 -5.838 40.444 1.00 77.31 219 GLY A N 1
ATOM 1724 C CA . GLY A 1 219 ? -12.237 -6.649 40.887 1.00 77.31 219 GLY A CA 1
ATOM 1725 C C . GLY A 1 219 ? -11.642 -7.514 39.782 1.00 77.31 219 GLY A C 1
ATOM 1726 O O . GLY A 1 219 ? -11.414 -7.037 38.679 1.00 77.31 219 GLY A O 1
ATOM 1727 N N . THR A 1 220 ? -11.315 -8.762 40.115 1.00 69.62 220 THR A N 1
ATOM 1728 C CA . THR A 1 220 ? -10.712 -9.739 39.189 1.00 69.62 220 THR A CA 1
ATOM 1729 C C . THR A 1 220 ? -11.745 -10.618 38.492 1.00 69.62 220 THR A C 1
ATOM 1731 O O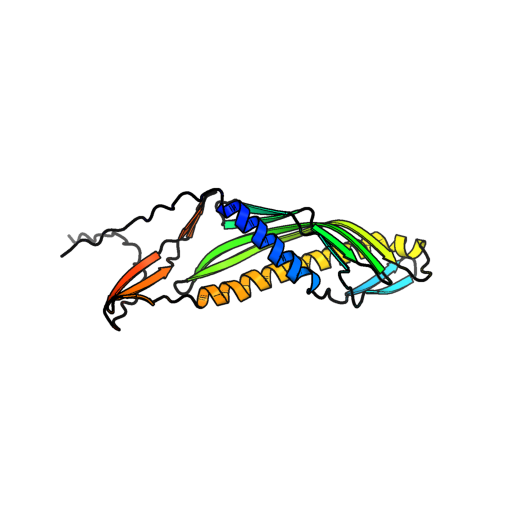 . THR A 1 220 ? -11.372 -11.549 37.778 1.00 69.62 220 THR A O 1
ATOM 1734 N N . ASP A 1 221 ? -13.030 -10.381 38.746 1.00 69.94 221 ASP A N 1
ATOM 1735 C CA . ASP A 1 221 ? -14.097 -11.142 38.120 1.00 69.94 221 ASP A CA 1
ATOM 1736 C C . ASP A 1 221 ? -14.159 -10.749 36.640 1.00 69.94 221 ASP A C 1
ATOM 1738 O O . ASP A 1 221 ? -14.274 -9.571 36.315 1.00 69.94 221 ASP A O 1
ATOM 1742 N N . SER A 1 222 ? -14.048 -11.735 35.749 1.00 62.34 222 SER A N 1
ATOM 1743 C CA . SER A 1 222 ? -14.270 -11.552 34.313 1.00 62.34 222 SER A CA 1
ATOM 1744 C C . SER A 1 222 ? -15.476 -12.385 33.908 1.00 62.34 222 SER A C 1
ATOM 1746 O O . SER A 1 222 ? -15.536 -13.593 34.160 1.00 62.34 222 SER A O 1
ATOM 1748 N N . CYS A 1 223 ? -16.464 -11.736 33.304 1.00 62.12 223 CYS A N 1
ATOM 1749 C CA . CYS A 1 223 ? -17.531 -12.436 32.611 1.00 62.12 223 CYS A CA 1
ATOM 1750 C C . CYS A 1 223 ? -17.051 -12.616 31.175 1.00 62.12 223 CYS A C 1
ATOM 1752 O O . CYS A 1 223 ? -16.943 -11.652 30.426 1.00 62.12 223 CYS A O 1
ATOM 1754 N N . HIS A 1 224 ? -16.713 -13.845 30.779 1.00 57.94 224 HIS A N 1
ATOM 1755 C CA . HIS A 1 224 ? -16.478 -14.116 29.365 1.00 57.94 224 HIS A CA 1
ATOM 1756 C C . HIS A 1 224 ? -17.781 -13.847 28.612 1.00 57.94 224 HIS A C 1
ATOM 1758 O O . HIS A 1 224 ? -18.729 -14.624 28.738 1.00 57.94 224 HIS A O 1
ATOM 1764 N N . LEU A 1 225 ? -17.819 -12.734 27.874 1.00 59.66 225 LEU A N 1
ATOM 1765 C CA . LEU A 1 225 ? -18.907 -12.363 26.977 1.00 59.66 225 LEU A CA 1
ATOM 1766 C C . LEU A 1 225 ? -19.131 -13.527 26.004 1.00 59.66 225 LEU A C 1
ATOM 1768 O O . LEU A 1 225 ? -18.368 -13.727 25.061 1.00 59.66 225 LEU A O 1
ATOM 1772 N N . GLN A 1 226 ? -20.136 -14.362 26.266 1.00 54.06 226 GLN A N 1
ATOM 1773 C CA . GLN A 1 226 ? -20.549 -15.377 25.308 1.00 54.06 226 GLN A CA 1
ATOM 1774 C C . GLN A 1 226 ? -21.277 -14.654 24.177 1.00 54.06 226 GLN A C 1
ATOM 1776 O O . GLN A 1 226 ? -22.200 -13.883 24.439 1.00 54.06 226 GLN A O 1
ATOM 1781 N N . HIS A 1 227 ? -20.867 -14.899 22.928 1.00 51.62 227 HIS A N 1
ATOM 1782 C CA . HIS A 1 227 ? -21.657 -14.501 21.765 1.00 51.62 227 HIS A CA 1
ATOM 1783 C C . HIS A 1 227 ? -23.079 -15.040 21.961 1.00 51.62 227 HIS A C 1
ATOM 1785 O O . HIS A 1 227 ? -23.282 -16.253 22.008 1.00 51.62 227 HIS A O 1
ATOM 1791 N N . VAL A 1 228 ? -24.048 -14.141 22.125 1.00 47.47 228 VAL A N 1
ATOM 1792 C CA . VAL A 1 228 ? -25.454 -14.521 22.242 1.00 47.47 228 VAL A CA 1
ATOM 1793 C C . VAL A 1 228 ? -25.868 -15.074 20.881 1.00 47.47 228 VAL A C 1
ATOM 1795 O O . VAL A 1 228 ? -25.930 -14.329 19.903 1.00 47.47 228 VAL A O 1
ATOM 1798 N N . GLU A 1 229 ? -26.093 -16.386 20.791 1.00 38.25 229 GLU A N 1
ATOM 1799 C CA . GLU A 1 229 ? -26.680 -16.980 19.590 1.00 38.25 229 GLU A CA 1
ATOM 1800 C C . GLU A 1 229 ? -28.051 -16.329 19.330 1.00 38.25 229 GLU A C 1
ATOM 1802 O O . GLU A 1 229 ? -28.802 -16.074 20.282 1.00 38.25 229 GLU A O 1
ATOM 1807 N N . PRO A 1 230 ? -28.389 -16.016 18.065 1.00 36.66 230 PRO A N 1
ATOM 1808 C CA . PRO A 1 230 ? -29.684 -15.443 17.741 1.00 36.66 230 PRO A CA 1
ATOM 1809 C C . PRO A 1 230 ? -30.802 -16.365 18.241 1.00 36.66 230 PRO A C 1
ATOM 1811 O O . PRO A 1 230 ? -30.783 -17.574 18.035 1.00 36.66 230 PRO A O 1
ATOM 1814 N N . TRP A 1 231 ? -31.769 -15.773 18.940 1.00 34.31 231 TRP A N 1
ATOM 1815 C CA . TRP A 1 231 ? -32.941 -16.470 19.460 1.00 34.31 231 TRP A CA 1
ATOM 1816 C C . TRP A 1 231 ? -33.777 -17.049 18.305 1.00 34.31 231 TRP A C 1
ATOM 1818 O O . TRP A 1 231 ? -34.571 -16.339 17.684 1.00 34.31 231 TRP A O 1
ATOM 1828 N N . ASP A 1 232 ? -33.644 -18.349 18.046 1.00 40.66 232 ASP A N 1
ATOM 1829 C CA . ASP A 1 232 ? -34.529 -19.094 17.149 1.00 40.66 232 ASP A CA 1
ATOM 1830 C C . ASP A 1 232 ? -35.861 -19.351 17.869 1.00 40.66 232 ASP A C 1
ATOM 1832 O O . ASP A 1 232 ? -36.039 -20.327 18.596 1.00 40.66 232 ASP A O 1
ATOM 1836 N N . GLY A 1 233 ? -36.803 -18.419 17.713 1.00 43.50 233 GLY A N 1
ATOM 1837 C CA . GLY A 1 233 ? -38.117 -18.412 18.363 1.00 43.50 233 GLY A CA 1
ATOM 1838 C C . GLY A 1 233 ? -39.079 -19.534 17.939 1.00 43.50 233 GLY A C 1
ATOM 1839 O O . GLY A 1 233 ? -40.205 -19.249 17.532 1.00 43.50 233 GLY A O 1
ATOM 1840 N N . GLN A 1 234 ? -38.692 -20.805 18.056 1.00 35.12 234 GLN A N 1
ATOM 1841 C CA . GLN A 1 234 ? -39.595 -21.946 17.897 1.00 35.12 234 GLN A CA 1
ATOM 1842 C C . GLN A 1 234 ? -40.168 -22.389 19.248 1.00 35.12 234 GLN A C 1
ATOM 1844 O O . GLN A 1 234 ? -39.607 -23.208 19.973 1.00 35.12 234 GLN A O 1
ATOM 1849 N N . PHE A 1 235 ? -41.349 -21.855 19.561 1.00 38.34 235 PHE A N 1
ATOM 1850 C CA . PHE A 1 235 ? -42.239 -22.427 20.564 1.00 38.34 235 PHE A CA 1
ATOM 1851 C C . PHE A 1 235 ? -42.749 -23.791 20.078 1.00 38.34 235 PHE A C 1
ATOM 1853 O O . PHE A 1 235 ? -43.542 -23.869 19.139 1.00 38.34 235 PHE A O 1
ATOM 1860 N N . PHE A 1 236 ? -42.337 -24.866 20.748 1.00 36.12 236 PHE A N 1
ATOM 1861 C CA . PHE A 1 236 ? -43.060 -26.133 20.710 1.00 36.12 236 PHE A CA 1
ATOM 1862 C C . PHE A 1 236 ? -44.313 -25.994 21.580 1.00 36.12 236 PHE A C 1
ATOM 1864 O O . PHE A 1 236 ? -44.233 -26.003 22.807 1.00 36.12 236 PHE A O 1
ATOM 1871 N N . LEU A 1 237 ? -45.475 -25.846 20.944 1.00 35.16 237 LEU A N 1
ATOM 1872 C CA . LEU A 1 237 ? -46.752 -26.153 21.580 1.00 35.16 237 LEU A CA 1
ATOM 1873 C C . LEU A 1 237 ? -46.909 -27.675 21.558 1.00 35.16 237 LEU A C 1
ATOM 1875 O O . LEU A 1 237 ? -47.125 -28.266 20.503 1.00 35.16 237 LEU A O 1
ATOM 1879 N N . SER A 1 238 ? -46.743 -28.303 22.717 1.00 34.50 238 SER A N 1
ATOM 1880 C CA . SER A 1 238 ? -47.217 -29.663 22.956 1.00 34.50 238 SER A CA 1
ATOM 1881 C C . SER A 1 238 ? -48.707 -29.605 23.294 1.00 34.50 238 SER A C 1
ATOM 1883 O O . SER A 1 238 ? -49.064 -29.098 24.362 1.00 34.50 238 SER A O 1
ATOM 1885 N N . GLU A 1 239 ? -49.546 -30.104 22.389 1.00 38.69 239 GLU A N 1
ATOM 1886 C CA . GLU A 1 239 ? -50.837 -30.715 22.739 1.00 38.69 239 GLU A CA 1
ATOM 1887 C C . GLU A 1 239 ? -50.636 -32.190 23.107 1.00 38.69 239 GLU A C 1
ATOM 1889 O O . GLU A 1 239 ? -49.777 -32.848 22.471 1.00 38.69 239 GLU A O 1
#

Solvent-accessible surface area (backbone atoms only — not comparable to full-atom values): 14090 Å² total; per-residue (Å²): 135,85,86,83,78,88,78,82,80,75,82,76,81,84,58,78,73,54,60,65,49,49,58,53,52,54,49,58,55,47,63,67,48,58,69,69,60,78,55,77,66,47,73,45,82,45,77,57,89,98,44,75,51,75,50,72,52,67,84,59,55,71,72,42,77,43,72,42,53,74,46,77,48,44,36,76,83,28,44,33,39,37,32,36,66,13,30,44,34,29,72,64,65,53,31,39,41,38,37,39,36,29,39,40,40,34,32,31,71,41,44,54,94,47,23,62,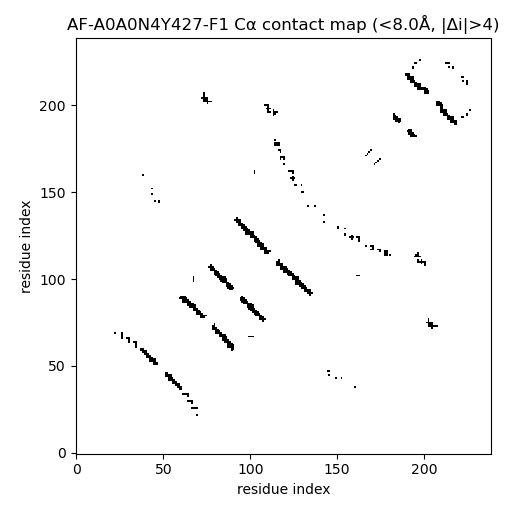32,61,44,76,65,59,63,48,46,47,65,76,41,76,49,74,47,72,58,86,87,63,61,67,69,64,55,62,73,42,44,66,62,54,50,52,53,51,51,50,48,52,22,51,52,54,44,52,50,56,44,48,55,51,49,47,58,47,32,54,52,43,68,65,57,74,49,67,42,80,76,53,98,58,29,30,38,40,46,31,36,40,68,62,59,47,48,36,70,86,51,78,47,70,44,67,51,74,47,81,33,60,69,88,58,76,80,81,81,68,82,77,73,80,84,78,86,75,80,81,81,82,129